Protein AF-A0A8S1ZMR2-F1 (afdb_monomer_lite)

Secondary structure (DSSP, 8-state):
--HHHHHHHTTSTT-BSEEEEES-GGGS-HHHHHHHHHHHB-TTT-EEEEEEEEEEE--HHHHHHHHHHHHHTGGG--HHHHHHHTTTTT----SEE-SS-BTTBPEEEEEEEEEEHHHHHHHHHH-HHHHHHHHTT--SS-HHHHHHHHHHH-STT-EEEEEEEEEEEEEE--HHHHHHHHHHHHHH------------EEEEE-S-S-THHHHHHHHHHHHH--

pLDDT: mean 81.88, std 21.61, range [23.62, 97.81]

InterPro domains:
  IPR029063 S-adenosyl-L-methionine-dependent methyltransferase superfamily [G3DSA:3.40.50.150] (5-173)
  IPR029063 S-adenosyl-L-methionine-dependent methyltransferase superfamily [SSF53335] (12-75)

Organism: Arabidopsis arenosa (NCBI:txid38785)

Structure (mmCIF, N/CA/C/O backbone):
data_AF-A0A8S1ZMR2-F1
#
_entry.id   AF-A0A8S1ZMR2-F1
#
loop_
_atom_site.group_PDB
_atom_site.id
_atom_site.type_symbol
_atom_site.label_atom_id
_atom_site.label_alt_id
_atom_site.label_comp_id
_atom_site.label_asym_id
_atom_site.label_entity_id
_atom_site.label_seq_id
_atom_site.pdbx_PDB_ins_code
_atom_site.Cartn_x
_atom_site.Cartn_y
_atom_site.Cartn_z
_atom_site.occupancy
_atom_site.B_iso_or_equiv
_atom_site.auth_seq_id
_atom_site.auth_comp_id
_atom_site.auth_asym_id
_atom_site.auth_atom_id
_atom_site.pdbx_PDB_model_num
ATOM 1 N N . MET A 1 1 ? 2.955 -19.741 -15.016 1.00 70.19 1 MET A N 1
ATOM 2 C CA . MET A 1 1 ? 2.971 -18.920 -16.244 1.00 70.19 1 MET A CA 1
ATOM 3 C C . MET A 1 1 ? 4.380 -18.371 -16.404 1.00 70.19 1 MET A C 1
ATOM 5 O O . MET A 1 1 ? 4.932 -17.928 -15.404 1.00 70.19 1 MET A O 1
ATOM 9 N N . SER A 1 2 ? 4.996 -18.483 -17.582 1.00 87.50 2 SER A N 1
ATOM 10 C CA . SER A 1 2 ? 6.355 -17.968 -17.821 1.00 87.50 2 SER A CA 1
ATOM 11 C C . SER A 1 2 ? 6.368 -16.444 -17.988 1.00 87.50 2 SER A C 1
ATOM 13 O O . SER A 1 2 ? 5.325 -15.835 -18.233 1.00 87.50 2 SER A O 1
ATOM 15 N N . GLU A 1 3 ? 7.546 -15.817 -17.896 1.00 84.25 3 GLU A N 1
ATOM 16 C CA . GLU A 1 3 ? 7.695 -14.381 -18.177 1.00 84.25 3 GLU A CA 1
ATOM 17 C C . GLU A 1 3 ? 7.252 -14.019 -19.601 1.00 84.25 3 GLU A C 1
ATOM 19 O O . GLU A 1 3 ? 6.575 -13.016 -19.786 1.00 84.25 3 GLU A O 1
ATOM 24 N N . ASP A 1 4 ? 7.558 -14.848 -20.604 1.00 87.88 4 ASP A N 1
ATOM 25 C CA . ASP A 1 4 ? 7.130 -14.604 -21.990 1.00 87.88 4 ASP A CA 1
ATOM 26 C C . ASP A 1 4 ? 5.606 -14.635 -22.149 1.00 87.88 4 ASP A C 1
ATOM 28 O O . ASP A 1 4 ? 5.041 -13.796 -22.848 1.00 87.88 4 ASP A O 1
ATOM 32 N N . GLN A 1 5 ? 4.929 -15.556 -21.458 1.00 82.81 5 GLN A N 1
ATOM 33 C CA . GLN A 1 5 ? 3.466 -15.604 -21.438 1.00 82.81 5 GLN A CA 1
ATOM 34 C C . GLN A 1 5 ? 2.874 -14.360 -20.764 1.00 82.81 5 GLN A C 1
ATOM 36 O O . GLN A 1 5 ? 1.897 -13.808 -21.264 1.00 82.81 5 GLN A O 1
ATOM 41 N N . MET A 1 6 ? 3.479 -13.891 -19.665 1.00 82.75 6 MET A N 1
ATOM 42 C CA . MET A 1 6 ? 3.066 -12.655 -18.991 1.00 82.75 6 MET A CA 1
ATOM 43 C C . MET A 1 6 ? 3.229 -11.433 -19.891 1.00 82.75 6 MET A C 1
ATOM 45 O O . MET A 1 6 ? 2.309 -10.630 -19.995 1.00 82.75 6 MET A O 1
ATOM 49 N N . VAL A 1 7 ? 4.371 -11.314 -20.568 1.00 86.38 7 VAL A N 1
ATOM 50 C CA . VAL A 1 7 ? 4.656 -10.209 -21.490 1.00 86.38 7 VAL A CA 1
ATOM 51 C C . VAL A 1 7 ? 3.668 -10.203 -22.653 1.00 86.38 7 VAL A C 1
ATOM 53 O O . VAL A 1 7 ? 3.104 -9.157 -22.956 1.00 86.38 7 VAL A O 1
ATOM 56 N N . ALA A 1 8 ? 3.397 -11.360 -23.262 1.00 83.00 8 ALA A N 1
ATOM 57 C CA . ALA A 1 8 ? 2.412 -11.470 -24.336 1.00 83.00 8 ALA A CA 1
ATOM 58 C C . ALA A 1 8 ? 0.997 -11.074 -23.876 1.00 83.00 8 ALA A C 1
ATOM 60 O O . ALA A 1 8 ? 0.291 -10.379 -24.602 1.00 83.00 8 ALA A O 1
ATOM 61 N N . LEU A 1 9 ? 0.603 -11.467 -22.659 1.00 84.88 9 LEU A N 1
ATOM 62 C CA . LEU A 1 9 ? -0.721 -11.173 -22.105 1.00 84.88 9 LEU A CA 1
ATOM 63 C C . LEU A 1 9 ? -0.967 -9.670 -21.904 1.00 84.88 9 LEU A C 1
ATOM 65 O O . LEU A 1 9 ? -2.094 -9.214 -22.073 1.00 84.88 9 LEU A O 1
ATOM 69 N N . VAL A 1 10 ? 0.065 -8.904 -21.542 1.00 80.69 10 VAL A N 1
ATOM 70 C CA . VAL A 1 10 ? -0.070 -7.471 -21.219 1.00 80.69 10 VAL A CA 1
ATOM 71 C C . VAL A 1 10 ? 0.199 -6.531 -22.399 1.00 80.69 10 VAL A C 1
ATOM 73 O O . VAL A 1 10 ? 0.157 -5.319 -22.213 1.00 80.69 10 VAL A O 1
ATOM 76 N N . GLY A 1 11 ? 0.443 -7.065 -23.602 1.00 81.25 11 GLY A N 1
ATOM 77 C CA . GLY A 1 11 ? 0.606 -6.269 -24.829 1.00 81.25 11 GLY A CA 1
ATOM 78 C C . GLY A 1 11 ? 1.958 -6.409 -25.532 1.00 81.25 11 GLY A C 1
ATOM 79 O O . GLY A 1 11 ? 2.190 -5.747 -26.541 1.00 81.25 11 GLY A O 1
ATOM 80 N N . GLY A 1 12 ? 2.844 -7.278 -25.043 1.00 87.25 12 GLY A N 1
ATOM 81 C CA . GLY A 1 12 ? 4.175 -7.499 -25.604 1.00 87.25 12 GLY A CA 1
ATOM 82 C C . GLY A 1 12 ? 5.236 -6.568 -25.022 1.00 87.25 12 GLY A C 1
ATOM 83 O O . GLY A 1 12 ? 4.980 -5.742 -24.146 1.00 87.25 12 GLY A O 1
ATOM 84 N N . ASP A 1 13 ? 6.472 -6.719 -25.480 1.00 89.75 13 ASP A N 1
ATOM 85 C CA . ASP A 1 13 ? 7.557 -5.839 -25.065 1.00 89.75 13 ASP A CA 1
ATOM 86 C C . ASP A 1 13 ? 7.330 -4.387 -25.543 1.00 89.75 13 ASP A C 1
ATOM 88 O O . ASP A 1 13 ? 6.811 -4.156 -26.633 1.00 89.75 13 ASP A O 1
ATOM 92 N N . ASN A 1 14 ? 7.782 -3.404 -24.754 1.00 91.69 14 ASN A N 1
ATOM 93 C CA . ASN A 1 14 ? 7.740 -1.973 -25.096 1.00 91.69 14 ASN A CA 1
ATOM 94 C C . ASN A 1 14 ? 6.328 -1.435 -25.440 1.00 91.69 14 ASN A C 1
ATOM 96 O O . ASN A 1 14 ? 6.179 -0.597 -26.329 1.00 91.69 14 ASN A O 1
ATOM 100 N N . SER A 1 15 ? 5.297 -1.918 -24.748 1.00 89.94 15 SER A N 1
ATOM 101 C CA . SER A 1 15 ? 3.881 -1.664 -25.052 1.00 89.94 15 SER A CA 1
ATOM 102 C C . SER A 1 15 ? 3.127 -0.873 -23.973 1.00 89.94 15 SER A C 1
ATOM 104 O O . SER A 1 15 ? 2.066 -0.316 -24.260 1.00 89.94 15 SER A O 1
ATOM 106 N N . VAL A 1 16 ? 3.671 -0.792 -22.754 1.00 89.62 16 VAL A N 1
ATOM 107 C CA . VAL A 1 16 ? 3.008 -0.232 -21.566 1.00 89.62 16 VAL A CA 1
ATOM 108 C C . VAL A 1 16 ? 3.637 1.098 -21.165 1.00 89.62 16 VAL A C 1
ATOM 110 O O . VAL A 1 16 ? 4.846 1.186 -20.952 1.00 89.62 16 VAL A O 1
ATOM 113 N N . ASP A 1 17 ? 2.814 2.130 -21.009 1.00 88.62 17 ASP A N 1
ATOM 114 C CA . ASP A 1 17 ? 3.264 3.467 -20.602 1.00 88.62 17 ASP A CA 1
ATOM 115 C C . ASP A 1 17 ? 3.385 3.593 -19.082 1.00 88.62 17 ASP A C 1
ATOM 117 O O . ASP A 1 17 ? 4.261 4.289 -18.572 1.00 88.62 17 ASP A O 1
ATOM 121 N N . LEU A 1 18 ? 2.499 2.917 -18.348 1.00 92.88 18 LEU A N 1
ATOM 122 C CA . LEU A 1 18 ? 2.422 3.018 -16.897 1.00 92.88 18 LEU A CA 1
ATOM 123 C C . LEU A 1 18 ? 2.071 1.674 -16.259 1.00 92.88 18 LEU A C 1
ATOM 125 O O . LEU A 1 18 ? 1.049 1.066 -16.581 1.00 92.88 18 LEU A O 1
ATOM 129 N N . ILE A 1 19 ? 2.886 1.261 -15.291 1.00 91.50 19 ILE A N 1
ATOM 130 C CA . ILE A 1 19 ? 2.589 0.166 -14.367 1.00 91.50 19 ILE A CA 1
ATOM 131 C C . ILE A 1 19 ? 2.294 0.759 -12.994 1.00 91.50 19 ILE A C 1
ATOM 133 O O . ILE A 1 19 ? 3.102 1.516 -12.458 1.00 91.50 19 ILE A O 1
ATOM 137 N N . VAL A 1 20 ? 1.167 0.379 -12.394 1.00 93.25 20 VAL A N 1
ATOM 138 C CA . VAL A 1 20 ? 0.833 0.763 -11.016 1.00 93.25 20 VAL A CA 1
ATOM 139 C C . VAL A 1 20 ? 0.599 -0.479 -10.166 1.00 93.25 20 VAL A C 1
ATOM 141 O O . VAL A 1 20 ? -0.290 -1.276 -10.469 1.00 93.25 20 VAL A O 1
ATOM 144 N N . ALA A 1 21 ? 1.355 -0.616 -9.074 1.00 89.75 21 ALA A N 1
ATOM 145 C CA . ALA A 1 21 ? 1.070 -1.578 -8.010 1.00 89.75 21 ALA A CA 1
ATOM 146 C C . ALA A 1 21 ? 0.562 -0.836 -6.764 1.00 89.75 21 ALA A C 1
ATOM 148 O O . ALA A 1 21 ? 1.340 -0.306 -5.964 1.00 89.75 21 ALA A O 1
ATOM 149 N N . ALA A 1 22 ? -0.760 -0.802 -6.612 1.00 87.38 22 ALA A N 1
ATOM 150 C CA . ALA A 1 22 ? -1.451 -0.098 -5.537 1.00 87.38 22 ALA A CA 1
ATOM 151 C C . ALA A 1 22 ? -1.738 -1.060 -4.377 1.00 87.38 22 ALA A C 1
ATOM 153 O O . ALA A 1 22 ? -2.612 -1.921 -4.490 1.00 87.38 22 ALA A O 1
ATOM 154 N N . GLN A 1 23 ? -0.987 -0.922 -3.279 1.00 85.56 23 GLN A N 1
ATOM 155 C CA . GLN A 1 23 ? -1.118 -1.728 -2.058 1.00 85.56 23 GLN A CA 1
ATOM 156 C C . GLN A 1 23 ? -0.909 -3.244 -2.263 1.00 85.56 23 GLN A C 1
ATOM 158 O O . GLN A 1 23 ? -1.433 -4.058 -1.512 1.00 85.56 23 GLN A O 1
ATOM 163 N N . ALA A 1 24 ? -0.131 -3.640 -3.275 1.00 87.50 24 ALA A N 1
ATOM 164 C CA . ALA A 1 24 ? -0.009 -5.050 -3.663 1.00 87.50 24 ALA A CA 1
ATOM 165 C C . ALA A 1 24 ? 1.429 -5.568 -3.791 1.00 87.50 24 ALA A C 1
ATOM 167 O O . ALA A 1 24 ? 1.654 -6.763 -3.622 1.00 87.50 24 ALA A O 1
ATOM 168 N N . VAL A 1 25 ? 2.408 -4.697 -4.077 1.00 91.31 25 VAL A N 1
ATOM 169 C CA . VAL A 1 25 ? 3.748 -5.142 -4.516 1.00 91.31 25 VAL A CA 1
ATOM 170 C C . VAL A 1 25 ? 4.475 -6.010 -3.481 1.00 91.31 25 VAL A C 1
ATOM 172 O O . VAL A 1 25 ? 5.261 -6.871 -3.854 1.00 91.31 25 VAL A O 1
ATOM 175 N N . HIS A 1 26 ? 4.169 -5.853 -2.190 1.00 88.94 26 HIS A N 1
ATOM 176 C CA . HIS A 1 26 ? 4.736 -6.672 -1.116 1.00 88.94 26 HIS A CA 1
ATOM 177 C C . HIS A 1 26 ? 4.296 -8.148 -1.153 1.00 88.94 26 HIS A C 1
ATOM 179 O O . HIS A 1 26 ? 4.947 -8.979 -0.527 1.00 88.94 26 HIS A O 1
ATOM 185 N N . TYR A 1 27 ? 3.238 -8.495 -1.895 1.00 88.19 27 TYR A N 1
ATOM 186 C CA . TYR A 1 27 ? 2.822 -9.883 -2.138 1.00 88.19 27 TYR A CA 1
ATOM 187 C C . TYR A 1 27 ? 3.453 -10.507 -3.385 1.00 88.19 27 TYR A C 1
ATOM 189 O O . TYR A 1 27 ? 3.246 -11.694 -3.635 1.00 88.19 27 TYR A O 1
ATOM 197 N N . PHE A 1 28 ? 4.155 -9.726 -4.207 1.00 89.75 28 PHE A N 1
ATOM 198 C CA . PHE A 1 28 ? 4.671 -10.211 -5.483 1.00 89.75 28 PHE A CA 1
ATOM 199 C C . PHE A 1 28 ? 6.020 -10.902 -5.309 1.00 89.75 28 PHE A C 1
ATOM 201 O O . PHE A 1 28 ? 6.825 -10.537 -4.453 1.00 89.75 28 PHE A O 1
ATOM 208 N N . ASP A 1 29 ? 6.301 -11.851 -6.202 1.00 87.12 29 ASP A N 1
ATOM 209 C CA . ASP A 1 29 ? 7.677 -12.253 -6.466 1.00 87.12 29 ASP A CA 1
ATOM 210 C C . ASP A 1 29 ? 8.357 -11.139 -7.277 1.00 87.12 29 ASP A C 1
ATOM 212 O O . ASP A 1 29 ? 8.082 -10.946 -8.467 1.00 87.12 29 ASP A O 1
ATOM 216 N N . LEU A 1 30 ? 9.182 -10.340 -6.594 1.00 90.81 30 LEU A N 1
ATOM 217 C CA . LEU A 1 30 ? 9.705 -9.083 -7.127 1.00 90.81 30 LEU A CA 1
ATOM 218 C C . LEU A 1 30 ? 10.614 -9.285 -8.340 1.00 90.81 30 LEU A C 1
ATOM 220 O O . LEU A 1 30 ? 10.570 -8.476 -9.263 1.00 90.81 30 LEU A O 1
ATOM 224 N N . ALA A 1 31 ? 11.424 -10.347 -8.374 1.00 92.19 31 ALA A N 1
ATOM 225 C CA . ALA A 1 31 ? 12.379 -10.543 -9.464 1.00 92.19 31 ALA A CA 1
ATOM 226 C C . ALA A 1 31 ? 11.676 -10.834 -10.810 1.00 92.19 31 ALA A C 1
ATOM 228 O O . ALA A 1 31 ? 11.895 -10.069 -11.755 1.00 92.19 31 ALA A O 1
ATOM 229 N N . PRO A 1 32 ? 10.774 -11.832 -10.917 1.00 88.81 32 PRO A N 1
ATOM 230 C CA . PRO A 1 32 ? 9.970 -12.039 -12.121 1.00 88.81 32 PRO A CA 1
ATOM 231 C C . PRO A 1 32 ? 9.079 -10.840 -12.456 1.00 88.81 32 PRO A C 1
ATOM 233 O O . PRO A 1 32 ? 8.956 -10.472 -13.626 1.00 88.81 32 PRO A O 1
ATOM 236 N N . PHE A 1 33 ? 8.485 -10.190 -11.447 1.00 92.81 33 PHE A N 1
ATOM 237 C CA . PHE A 1 33 ? 7.671 -8.992 -11.661 1.00 92.81 33 PHE A CA 1
ATOM 238 C C . PHE A 1 33 ? 8.478 -7.873 -12.327 1.00 92.81 33 PHE A C 1
ATOM 240 O O . PHE A 1 33 ? 8.053 -7.327 -13.346 1.00 92.81 33 PHE A O 1
ATOM 247 N N . TYR A 1 34 ? 9.664 -7.557 -11.803 1.00 94.75 34 TYR A N 1
ATOM 248 C CA . TYR A 1 34 ? 10.520 -6.518 -12.364 1.00 94.75 34 TYR A CA 1
ATOM 249 C C . TYR A 1 34 ? 11.083 -6.898 -13.732 1.00 94.75 34 TYR A C 1
ATOM 251 O O . TYR A 1 34 ? 11.176 -6.025 -14.592 1.00 94.75 34 TYR A O 1
ATOM 259 N N . ASN A 1 35 ? 11.382 -8.173 -13.990 1.00 93.31 35 ASN A N 1
ATOM 260 C CA . ASN A 1 35 ? 11.782 -8.626 -15.325 1.00 93.31 35 ASN A CA 1
ATOM 261 C C . ASN A 1 35 ? 10.682 -8.372 -16.364 1.00 93.31 35 ASN A C 1
ATOM 263 O O . ASN A 1 35 ? 10.954 -7.797 -17.422 1.00 93.31 35 ASN A O 1
ATOM 267 N N . VAL A 1 36 ? 9.435 -8.740 -16.055 1.00 93.25 36 VAL A N 1
ATOM 268 C CA . VAL A 1 36 ? 8.284 -8.471 -16.929 1.00 93.25 36 VAL A CA 1
ATOM 269 C C . VAL A 1 36 ? 8.063 -6.968 -17.077 1.00 93.25 36 VAL A C 1
ATOM 271 O O . VAL A 1 36 ? 7.957 -6.488 -18.203 1.00 93.25 36 VAL A O 1
ATOM 274 N N . ALA A 1 37 ? 8.071 -6.209 -15.977 1.00 94.44 37 ALA A N 1
ATOM 275 C CA . ALA A 1 37 ? 7.898 -4.758 -15.997 1.00 94.44 37 ALA A CA 1
ATOM 276 C C . ALA A 1 37 ? 8.932 -4.074 -16.905 1.00 94.44 37 ALA A C 1
ATOM 278 O O . ALA A 1 37 ? 8.569 -3.281 -17.770 1.00 94.44 37 ALA A O 1
ATOM 279 N N . LYS A 1 38 ? 10.216 -4.437 -16.786 1.00 95.06 38 LYS A N 1
ATOM 280 C CA . LYS A 1 38 ? 11.293 -3.889 -17.625 1.00 95.06 38 LYS A CA 1
ATOM 281 C C . LYS A 1 38 ? 11.111 -4.186 -19.108 1.00 95.06 38 LYS A C 1
ATOM 283 O O . LYS A 1 38 ? 11.488 -3.371 -19.953 1.00 95.06 38 LYS A O 1
ATOM 288 N N . ARG A 1 39 ? 10.521 -5.334 -19.435 1.00 93.50 39 ARG A N 1
ATOM 289 C CA . ARG A 1 39 ? 10.210 -5.725 -20.811 1.00 93.50 39 ARG A CA 1
ATOM 290 C C . ARG A 1 39 ? 9.062 -4.918 -21.389 1.00 93.50 39 ARG A C 1
ATOM 292 O O . ARG A 1 39 ? 9.238 -4.311 -22.447 1.00 93.50 39 ARG A O 1
ATOM 299 N N . VAL A 1 40 ? 7.935 -4.870 -20.685 1.00 93.00 40 VAL A N 1
ATOM 300 C CA . VAL A 1 40 ? 6.681 -4.308 -21.208 1.00 93.00 40 VAL A CA 1
ATOM 301 C C . VAL A 1 40 ? 6.670 -2.789 -21.167 1.00 93.00 40 VAL A C 1
ATOM 303 O O . VAL A 1 40 ? 6.054 -2.183 -22.034 1.00 93.00 40 VAL A O 1
ATOM 306 N N . LEU A 1 41 ? 7.393 -2.162 -20.231 1.00 93.06 41 LEU A N 1
ATOM 307 C CA . LEU A 1 41 ? 7.487 -0.707 -20.172 1.00 93.06 41 LEU A CA 1
ATOM 308 C C . LEU A 1 41 ? 8.096 -0.134 -21.449 1.00 93.06 41 LEU A C 1
ATOM 310 O O . LEU A 1 41 ? 9.126 -0.628 -21.944 1.00 93.06 41 LEU A O 1
ATOM 314 N N . ARG A 1 42 ? 7.478 0.950 -21.930 1.00 91.81 42 ARG A N 1
ATOM 315 C CA . ARG A 1 42 ? 8.043 1.782 -22.984 1.00 91.81 42 ARG A CA 1
ATOM 316 C C . ARG A 1 42 ? 9.432 2.260 -22.572 1.00 91.81 42 ARG A C 1
ATOM 318 O O . ARG A 1 42 ? 9.629 2.746 -21.459 1.00 91.81 42 ARG A O 1
ATOM 325 N N . LYS A 1 43 ? 10.408 2.108 -23.469 1.00 91.06 43 LYS A N 1
ATOM 326 C CA . LYS A 1 43 ? 11.799 2.520 -23.215 1.00 91.06 43 LYS A CA 1
ATOM 327 C C . LYS A 1 43 ? 11.905 4.028 -23.048 1.00 91.06 43 LYS A C 1
ATOM 329 O O . LYS A 1 43 ? 12.667 4.497 -22.212 1.00 91.06 43 LYS A O 1
ATOM 334 N N . GLU A 1 44 ? 11.088 4.759 -23.792 1.00 88.50 44 GLU A N 1
ATOM 335 C CA . GLU A 1 44 ? 10.930 6.199 -23.655 1.00 88.50 44 GLU A CA 1
ATOM 336 C C . GLU A 1 44 ? 9.619 6.497 -22.927 1.00 88.50 44 GLU A C 1
ATOM 338 O O . GLU A 1 44 ? 8.554 6.045 -23.341 1.00 88.50 44 GLU A O 1
ATOM 343 N N . GLY A 1 45 ? 9.701 7.236 -21.820 1.00 85.00 45 GLY A N 1
ATOM 344 C CA . GLY A 1 45 ? 8.530 7.719 -21.081 1.00 85.00 45 GLY A CA 1
ATOM 345 C C . GLY A 1 45 ? 7.775 6.684 -20.237 1.00 85.00 45 GLY A C 1
ATOM 346 O O . GLY A 1 45 ? 6.871 7.079 -19.509 1.00 85.00 45 GLY A O 1
ATOM 347 N N . GLY A 1 46 ? 8.140 5.397 -20.283 1.00 92.00 46 GLY A N 1
ATOM 348 C CA . GLY A 1 46 ? 7.498 4.358 -19.475 1.00 92.00 46 GLY A CA 1
ATOM 349 C C . GLY A 1 46 ? 7.806 4.493 -17.981 1.00 92.00 46 GLY A C 1
ATOM 350 O O . GLY A 1 46 ? 8.973 4.603 -17.590 1.00 92.00 46 GLY A O 1
ATOM 351 N N . LEU A 1 47 ? 6.767 4.440 -17.145 1.00 94.94 47 LEU A N 1
ATOM 352 C CA . LEU A 1 47 ? 6.862 4.601 -15.693 1.00 94.94 47 LEU A CA 1
ATOM 353 C C . LEU A 1 47 ? 6.307 3.400 -14.928 1.00 94.94 47 LEU A C 1
ATOM 355 O O . LEU A 1 47 ? 5.316 2.782 -15.312 1.00 94.94 47 LEU A O 1
ATOM 359 N N . ILE A 1 48 ? 6.900 3.124 -13.774 1.00 95.88 48 ILE A N 1
ATOM 360 C CA . ILE A 1 48 ? 6.350 2.225 -12.764 1.00 95.88 48 ILE A CA 1
ATOM 361 C C . ILE A 1 48 ? 6.194 2.975 -11.445 1.00 95.88 48 ILE A C 1
ATOM 363 O O . ILE A 1 48 ? 7.138 3.588 -10.952 1.00 95.88 48 ILE A O 1
ATOM 367 N N . ALA A 1 49 ? 4.995 2.905 -10.875 1.00 95.56 49 ALA A N 1
ATOM 368 C CA . ALA A 1 49 ? 4.652 3.468 -9.582 1.00 95.56 49 ALA A CA 1
ATOM 369 C C . ALA A 1 49 ? 4.198 2.354 -8.636 1.00 95.56 49 ALA A C 1
ATOM 371 O O . ALA A 1 49 ? 3.307 1.562 -8.954 1.00 95.56 49 ALA A O 1
ATOM 372 N N . VAL A 1 50 ? 4.786 2.308 -7.447 1.00 95.25 50 VAL A N 1
ATOM 373 C CA . VAL A 1 50 ? 4.347 1.423 -6.368 1.00 95.25 50 VAL A CA 1
ATOM 374 C C . VAL A 1 50 ? 4.009 2.271 -5.156 1.00 95.25 50 VAL A C 1
ATOM 376 O O . VAL A 1 50 ? 4.746 3.199 -4.819 1.00 95.25 50 VAL A O 1
ATOM 379 N N . PHE A 1 51 ? 2.888 1.979 -4.506 1.00 93.31 51 PHE A N 1
ATOM 380 C CA . PHE A 1 51 ? 2.531 2.670 -3.275 1.00 93.31 51 PHE A CA 1
ATOM 381 C C . PHE A 1 51 ? 1.786 1.776 -2.294 1.00 93.31 51 PHE A C 1
ATOM 383 O O . PHE A 1 51 ? 1.216 0.741 -2.649 1.00 93.31 51 PHE A O 1
ATOM 390 N N . VAL A 1 52 ? 1.819 2.185 -1.035 1.00 92.38 52 VAL A N 1
ATOM 391 C CA . VAL A 1 52 ? 1.077 1.596 0.077 1.00 92.38 52 VAL A CA 1
ATOM 392 C C . VAL A 1 52 ? 0.573 2.719 0.955 1.00 92.38 52 VAL A C 1
ATOM 394 O O . VAL A 1 52 ? 1.239 3.739 1.071 1.00 92.38 52 VAL A O 1
ATOM 397 N N . TYR A 1 53 ? -0.587 2.547 1.567 1.00 89.88 53 TYR A N 1
ATOM 398 C CA . TYR A 1 53 ? -1.066 3.433 2.616 1.00 89.88 53 TYR A CA 1
ATOM 399 C C . TYR A 1 53 ? -1.221 2.630 3.903 1.00 89.88 53 TYR A C 1
ATOM 401 O O . TYR A 1 53 ? -1.724 1.505 3.873 1.00 89.88 53 TYR A O 1
ATOM 409 N N . ASN A 1 54 ? -0.743 3.202 5.006 1.00 83.50 54 ASN A N 1
ATOM 410 C CA . ASN A 1 54 ? -0.640 2.504 6.290 1.00 83.50 54 ASN A CA 1
ATOM 411 C C . ASN A 1 54 ? -1.402 3.216 7.395 1.00 83.50 54 ASN A C 1
ATOM 413 O O . ASN A 1 54 ? -2.076 2.556 8.184 1.00 83.50 54 ASN A O 1
ATOM 417 N N . ASP A 1 55 ? -1.318 4.545 7.420 1.00 87.56 55 ASP A N 1
ATOM 418 C CA . ASP A 1 55 ? -1.938 5.344 8.465 1.00 87.56 55 ASP A CA 1
ATOM 419 C C . ASP A 1 55 ? -3.179 6.045 7.933 1.00 87.56 55 ASP A C 1
ATOM 421 O O . ASP A 1 55 ? -3.231 6.499 6.786 1.00 87.56 55 ASP A O 1
ATOM 425 N N . ILE A 1 56 ? -4.171 6.139 8.807 1.00 92.12 56 ILE A N 1
ATOM 426 C CA . ILE A 1 56 ? -5.377 6.928 8.629 1.00 92.12 56 ILE A CA 1
ATOM 427 C C . ILE A 1 56 ? -5.363 8.016 9.699 1.00 92.12 56 ILE A C 1
ATOM 429 O O . ILE A 1 56 ? -5.226 7.710 10.880 1.00 92.12 56 ILE A O 1
ATOM 433 N N . ILE A 1 57 ? -5.443 9.273 9.271 1.00 95.12 57 ILE A N 1
ATOM 434 C CA . ILE A 1 57 ? -5.433 10.451 10.141 1.00 95.12 57 ILE A CA 1
ATOM 435 C C . ILE A 1 57 ? -6.836 11.044 10.128 1.00 95.12 57 ILE A C 1
ATOM 437 O O . ILE A 1 57 ? -7.327 11.420 9.058 1.00 95.12 57 ILE A O 1
ATOM 441 N N . ILE A 1 58 ? -7.475 11.089 11.296 1.00 95.00 58 ILE A N 1
ATOM 442 C CA . ILE A 1 58 ? -8.886 11.459 11.464 1.00 95.00 58 ILE A CA 1
ATOM 443 C C . ILE A 1 58 ? -9.015 12.606 12.465 1.00 95.00 58 ILE A C 1
ATOM 445 O O . ILE A 1 58 ? -9.458 13.696 12.113 1.00 95.00 58 ILE A O 1
ATOM 449 N N . SER A 1 59 ? -8.630 12.360 13.715 1.00 95.12 59 SER A N 1
ATOM 450 C CA . SER A 1 59 ? -8.602 13.348 14.794 1.00 95.12 59 SER A CA 1
ATOM 451 C C . SER A 1 59 ? -7.657 12.868 15.897 1.00 95.12 59 SER A C 1
ATOM 453 O O . SER A 1 59 ? -7.461 11.659 16.029 1.00 95.12 59 SER A O 1
ATOM 455 N N . PRO A 1 60 ? -7.096 13.761 16.732 1.00 96.12 60 PRO A N 1
ATOM 456 C CA . PRO A 1 60 ? -6.176 13.361 17.800 1.00 96.12 60 PRO A CA 1
ATOM 457 C C . PRO A 1 60 ? -6.713 12.246 18.716 1.00 96.12 60 PRO A C 1
ATOM 459 O O . PRO A 1 60 ? -5.957 11.377 19.159 1.00 96.12 60 PRO A O 1
ATOM 462 N N . GLU A 1 61 ? -8.017 12.248 18.985 1.00 95.75 61 GLU A N 1
ATOM 463 C CA . GLU A 1 61 ? -8.709 11.280 19.835 1.00 95.75 61 GLU A CA 1
ATOM 464 C C . GLU A 1 61 ? -8.766 9.899 19.168 1.00 95.75 61 GLU A C 1
ATOM 466 O O . GLU A 1 61 ? -8.341 8.902 19.760 1.00 95.75 61 GLU A O 1
ATOM 471 N N . VAL A 1 62 ? -9.222 9.847 17.912 1.00 96.12 62 VAL A N 1
ATOM 472 C CA . VAL A 1 62 ? -9.325 8.609 17.128 1.00 96.12 62 VAL A CA 1
ATOM 473 C C . VAL A 1 62 ? -7.938 8.052 16.800 1.00 96.12 62 VAL A C 1
ATOM 475 O O . VAL A 1 62 ? -7.692 6.854 16.966 1.00 96.12 62 VAL A O 1
ATOM 478 N N . ASP A 1 63 ? -6.998 8.915 16.419 1.00 96.31 63 ASP A N 1
ATOM 479 C CA . ASP A 1 63 ? -5.633 8.550 16.032 1.00 96.31 63 ASP A CA 1
ATOM 480 C C . ASP A 1 63 ? -4.874 7.903 17.204 1.00 96.31 63 ASP A C 1
ATOM 482 O O . ASP A 1 63 ? -4.128 6.937 17.025 1.00 96.31 63 ASP A O 1
ATOM 486 N N . SER A 1 64 ? -5.109 8.372 18.435 1.00 97.25 64 SER A N 1
ATOM 487 C CA . SER A 1 64 ? -4.542 7.789 19.659 1.00 97.25 64 SER A CA 1
ATOM 488 C C . SER A 1 64 ? -5.013 6.349 19.893 1.00 97.25 64 SER A C 1
ATOM 490 O O . SER A 1 64 ? -4.223 5.483 20.289 1.00 97.25 64 SER A O 1
ATOM 492 N N . ILE A 1 65 ? -6.294 6.066 19.635 1.00 97.81 65 ILE A N 1
ATOM 493 C CA . ILE A 1 65 ? -6.864 4.716 19.746 1.00 97.81 65 ILE A CA 1
ATOM 494 C C . ILE A 1 65 ? -6.334 3.833 18.614 1.00 97.81 65 ILE A C 1
ATOM 496 O O . ILE A 1 65 ? -5.857 2.725 18.877 1.00 97.81 65 ILE A O 1
ATOM 500 N N . MET A 1 66 ? -6.338 4.345 17.379 1.00 96.12 66 MET A N 1
ATOM 501 C CA . MET A 1 66 ? -5.819 3.637 16.209 1.00 96.12 66 MET A CA 1
ATOM 502 C C . MET A 1 66 ? -4.356 3.250 16.405 1.00 96.12 66 MET A C 1
ATOM 504 O O . MET A 1 66 ? -3.990 2.107 16.149 1.00 96.12 66 MET A O 1
ATOM 508 N N . LYS A 1 67 ? -3.524 4.144 16.948 1.00 95.56 67 LYS A N 1
ATOM 509 C CA . LYS A 1 67 ? -2.124 3.838 17.250 1.00 95.56 67 LYS A CA 1
ATOM 510 C C . LYS A 1 67 ? -1.979 2.632 18.183 1.00 95.56 67 LYS A C 1
ATOM 512 O O . LYS A 1 67 ? -1.172 1.747 17.904 1.00 95.56 67 LYS A O 1
ATOM 517 N N . ARG A 1 68 ? -2.765 2.562 19.264 1.00 96.88 68 ARG A N 1
ATOM 518 C CA . ARG A 1 68 ? -2.739 1.413 20.190 1.00 96.88 68 ARG A CA 1
ATOM 519 C C . ARG A 1 68 ? -3.175 0.121 19.503 1.00 96.88 68 ARG A C 1
ATOM 521 O O . ARG A 1 68 ? -2.535 -0.913 19.694 1.00 96.88 68 ARG A O 1
ATOM 528 N N . LEU A 1 69 ? -4.224 0.185 18.681 1.00 96.25 69 LEU A N 1
ATOM 529 C CA . LEU A 1 69 ? -4.666 -0.954 17.879 1.00 96.25 69 LEU A CA 1
ATOM 530 C C . LEU A 1 69 ? -3.555 -1.404 16.916 1.00 96.25 69 LEU A C 1
ATOM 532 O O . LEU A 1 69 ? -3.221 -2.585 16.886 1.00 96.25 69 LEU A O 1
ATOM 536 N N . VAL A 1 70 ? -2.920 -0.481 16.190 1.00 94.75 70 VAL A N 1
ATOM 537 C CA . VAL A 1 70 ? -1.793 -0.775 15.293 1.00 94.75 70 VAL A CA 1
ATOM 538 C C . VAL A 1 70 ? -0.654 -1.446 16.050 1.00 94.75 70 VAL A C 1
ATOM 540 O O . VAL A 1 70 ? -0.201 -2.507 15.616 1.00 94.75 70 VAL A O 1
ATOM 543 N N . ASP A 1 71 ? -0.224 -0.901 17.186 1.00 95.19 71 ASP A N 1
ATOM 544 C CA . ASP A 1 71 ? 0.863 -1.466 17.993 1.00 95.19 71 ASP A CA 1
ATOM 545 C C . ASP A 1 71 ? 0.530 -2.898 18.464 1.00 95.19 71 ASP A C 1
ATOM 547 O O . ASP A 1 71 ? 1.377 -3.792 18.389 1.00 95.19 71 ASP A O 1
ATOM 551 N N . SER A 1 72 ? -0.731 -3.166 18.831 1.00 95.88 72 SER A N 1
ATOM 552 C CA . SER A 1 72 ? -1.190 -4.497 19.264 1.00 95.88 72 SER A CA 1
ATOM 553 C C . SER A 1 72 ? -1.096 -5.583 18.183 1.00 95.88 72 SER A C 1
ATOM 555 O O . SER A 1 72 ? -1.049 -6.772 18.496 1.00 95.88 72 SER A O 1
ATOM 557 N N . THR A 1 73 ? -1.017 -5.200 16.904 1.00 95.19 73 THR A N 1
ATOM 558 C CA . THR A 1 73 ? -0.926 -6.170 15.802 1.00 95.19 73 THR A CA 1
ATOM 559 C C . THR A 1 73 ? 0.460 -6.796 15.659 1.00 95.19 73 THR A C 1
ATOM 561 O O . THR A 1 73 ? 0.578 -7.823 14.992 1.00 95.19 73 THR A O 1
ATOM 564 N N . PHE A 1 74 ? 1.507 -6.213 16.259 1.00 94.94 74 PHE A N 1
ATOM 565 C CA . PHE A 1 74 ? 2.908 -6.607 16.050 1.00 94.94 74 PHE A CA 1
ATOM 566 C C . PHE A 1 74 ? 3.174 -8.127 16.152 1.00 94.94 74 PHE A C 1
ATOM 568 O O . PHE A 1 74 ? 3.812 -8.659 15.241 1.00 94.94 74 PHE A O 1
ATOM 575 N N . PRO A 1 75 ? 2.635 -8.873 17.142 1.00 95.75 75 PRO A N 1
ATOM 576 C CA . PRO A 1 75 ? 2.846 -10.326 17.252 1.00 95.75 75 PRO A CA 1
ATOM 577 C C . PRO A 1 75 ? 2.245 -11.156 16.102 1.00 95.75 75 PRO A C 1
ATOM 579 O O . PRO A 1 75 ? 2.600 -12.322 15.904 1.00 95.75 75 PRO A O 1
ATOM 582 N N . PHE A 1 76 ? 1.304 -10.580 15.353 1.00 94.06 76 PHE A N 1
ATOM 583 C CA . PHE A 1 76 ? 0.535 -11.260 14.309 1.00 94.06 76 PHE A CA 1
ATOM 584 C C . PHE A 1 76 ? 0.997 -10.900 12.894 1.00 94.06 76 PHE A C 1
ATOM 586 O O . PHE A 1 76 ? 0.585 -11.552 11.932 1.00 94.06 76 PHE A O 1
ATOM 593 N N . ARG A 1 77 ? 1.864 -9.889 12.753 1.00 92.31 77 ARG A N 1
ATOM 594 C CA . ARG A 1 77 ? 2.357 -9.428 11.452 1.00 92.31 77 ARG A CA 1
ATOM 595 C C . ARG A 1 77 ? 3.282 -10.457 10.810 1.00 92.31 77 ARG A C 1
ATOM 597 O O . ARG A 1 77 ? 4.090 -11.111 11.466 1.00 92.31 77 ARG A O 1
ATOM 604 N N . THR A 1 78 ? 3.181 -10.567 9.491 1.00 90.38 78 THR A N 1
ATOM 605 C CA . THR A 1 78 ? 4.129 -11.324 8.662 1.00 90.38 78 THR A CA 1
ATOM 606 C C . THR A 1 78 ? 5.227 -10.394 8.129 1.00 90.38 78 THR A C 1
ATOM 608 O O . THR A 1 78 ? 5.025 -9.177 8.104 1.00 90.38 78 THR A O 1
ATOM 611 N N . PRO A 1 79 ? 6.366 -10.918 7.635 1.00 90.06 79 PRO A N 1
ATOM 612 C CA . PRO A 1 79 ? 7.377 -10.092 6.966 1.00 90.06 79 PRO A CA 1
ATOM 613 C C . PRO A 1 79 ? 6.806 -9.259 5.808 1.00 90.06 79 PRO A C 1
ATOM 615 O O . PRO A 1 79 ? 7.147 -8.090 5.656 1.00 90.06 79 PRO A O 1
ATOM 618 N N . VAL A 1 80 ? 5.868 -9.837 5.052 1.00 87.38 80 VAL A N 1
ATOM 619 C CA . VAL A 1 80 ? 5.163 -9.177 3.944 1.00 87.38 80 VAL A CA 1
ATOM 620 C C . VAL A 1 80 ? 4.322 -7.991 4.432 1.00 87.38 80 VAL A C 1
ATOM 622 O O . VAL A 1 80 ? 4.371 -6.914 3.842 1.00 87.38 80 VAL A O 1
ATOM 625 N N . MET A 1 81 ? 3.612 -8.140 5.553 1.00 90.06 81 MET A N 1
ATOM 626 C CA . MET A 1 81 ? 2.892 -7.022 6.178 1.00 90.06 81 MET A CA 1
ATOM 627 C C . MET A 1 81 ? 3.849 -5.962 6.711 1.00 90.06 81 MET A C 1
ATOM 629 O O . MET A 1 81 ? 3.577 -4.778 6.572 1.00 90.06 81 MET A O 1
ATOM 633 N N . ASN A 1 82 ? 4.968 -6.362 7.316 1.00 92.88 82 ASN A N 1
ATOM 634 C CA . ASN A 1 82 ? 5.947 -5.413 7.844 1.00 92.88 82 ASN A CA 1
ATOM 635 C C . ASN A 1 82 ? 6.556 -4.546 6.739 1.00 92.88 82 ASN A C 1
ATOM 637 O O . ASN A 1 82 ? 6.779 -3.361 6.963 1.00 92.88 82 ASN A O 1
ATOM 641 N N . LEU A 1 83 ? 6.749 -5.099 5.539 1.00 92.44 83 LEU A N 1
ATOM 642 C CA . LEU A 1 83 ? 7.182 -4.330 4.375 1.00 92.44 83 LEU A CA 1
ATOM 643 C C . LEU A 1 83 ? 6.166 -3.239 4.000 1.00 92.44 83 LEU A C 1
ATOM 645 O O . LEU A 1 83 ? 6.561 -2.106 3.719 1.00 92.44 83 LEU A O 1
ATOM 649 N N . ALA A 1 84 ? 4.869 -3.567 4.040 1.00 91.81 84 ALA A N 1
ATOM 650 C CA . ALA A 1 84 ? 3.791 -2.597 3.874 1.00 91.81 84 ALA A CA 1
ATOM 651 C C . ALA A 1 84 ? 3.811 -1.553 4.996 1.00 91.81 84 ALA A C 1
ATOM 653 O O . ALA A 1 84 ? 3.986 -0.381 4.688 1.00 91.81 84 ALA A O 1
ATOM 654 N N . PHE A 1 85 ? 3.746 -1.967 6.269 1.00 93.19 85 PHE A N 1
ATOM 655 C CA . PHE A 1 85 ? 3.737 -1.088 7.449 1.00 93.19 85 PHE A CA 1
ATOM 656 C C . PHE A 1 85 ? 4.927 -0.126 7.519 1.00 93.19 85 PHE A C 1
ATOM 658 O O . PHE A 1 85 ? 4.766 1.007 7.961 1.00 93.19 85 PHE A O 1
ATOM 665 N N . ASP A 1 86 ? 6.114 -0.542 7.075 1.00 93.75 86 ASP A N 1
ATOM 666 C CA . ASP A 1 86 ? 7.298 0.324 7.036 1.00 93.75 86 ASP A CA 1
ATOM 667 C C . ASP A 1 86 ? 7.305 1.280 5.826 1.00 93.75 86 ASP A C 1
ATOM 669 O O . ASP A 1 86 ? 8.270 2.003 5.582 1.00 93.75 86 ASP A O 1
ATOM 673 N N . GLY A 1 87 ? 6.228 1.296 5.040 1.00 95.06 87 GLY A N 1
ATOM 674 C CA . GLY A 1 87 ? 6.054 2.205 3.915 1.00 95.06 87 GLY A CA 1
ATOM 675 C C . GLY A 1 87 ? 6.981 1.893 2.747 1.00 95.06 87 GLY A C 1
ATOM 676 O O . GLY A 1 87 ? 7.348 2.804 2.019 1.00 95.06 87 GLY A O 1
ATOM 677 N N . TYR A 1 88 ? 7.396 0.633 2.574 1.00 95.50 88 TYR A N 1
ATOM 678 C CA . TYR A 1 88 ? 8.343 0.209 1.534 1.00 95.50 88 TYR A CA 1
ATOM 679 C C . TYR A 1 88 ? 9.759 0.797 1.640 1.00 95.50 88 TYR A C 1
ATOM 681 O O . TYR A 1 88 ? 10.500 0.774 0.659 1.00 95.50 88 TYR A O 1
ATOM 689 N N . LYS A 1 89 ? 10.204 1.256 2.817 1.00 95.81 89 LYS A N 1
ATOM 690 C CA . LYS A 1 89 ? 11.595 1.724 2.991 1.00 95.81 89 LYS A CA 1
ATOM 691 C C . LYS A 1 89 ? 12.639 0.659 2.659 1.00 95.81 89 LYS A C 1
ATOM 693 O O . LYS A 1 89 ? 13.726 1.002 2.223 1.00 95.81 89 LYS A O 1
ATOM 698 N N . THR A 1 90 ? 12.327 -0.618 2.848 1.00 95.25 90 THR A N 1
ATOM 699 C CA . THR A 1 90 ? 13.240 -1.736 2.556 1.00 95.25 90 THR A CA 1
ATOM 700 C C . THR A 1 90 ? 12.883 -2.492 1.273 1.00 95.25 90 THR A C 1
ATOM 702 O O . THR A 1 90 ? 13.476 -3.532 0.998 1.00 95.25 90 THR A O 1
ATOM 705 N N . LEU A 1 91 ? 11.926 -1.992 0.478 1.00 95.00 91 LEU A N 1
ATOM 706 C CA . LEU A 1 91 ? 11.514 -2.617 -0.780 1.00 95.00 91 LEU A CA 1
ATOM 707 C C . LEU A 1 91 ? 12.604 -2.410 -1.846 1.00 95.00 91 LEU A C 1
ATOM 709 O O . LEU A 1 91 ? 12.869 -1.256 -2.190 1.00 95.00 91 LEU A O 1
ATOM 713 N N . PRO A 1 92 ? 13.187 -3.482 -2.421 1.00 95.88 92 PRO A N 1
ATOM 714 C CA . PRO A 1 92 ? 14.060 -3.356 -3.583 1.00 95.88 92 PRO A CA 1
ATOM 715 C C . PRO A 1 92 ? 13.294 -2.718 -4.738 1.00 95.88 92 PRO A C 1
ATOM 717 O O . PRO A 1 92 ? 12.190 -3.154 -5.049 1.00 95.88 92 PRO A O 1
ATOM 720 N N . PHE A 1 93 ? 13.862 -1.716 -5.397 1.00 97.00 93 PHE A N 1
ATOM 721 C CA . PHE A 1 93 ? 13.200 -1.004 -6.483 1.00 97.00 93 PHE A CA 1
ATOM 722 C C . PHE A 1 93 ? 14.222 -0.657 -7.577 1.00 97.00 93 PHE A C 1
ATOM 724 O O . PHE A 1 93 ? 14.762 0.450 -7.607 1.00 97.00 93 PHE A O 1
ATOM 731 N N . PRO A 1 94 ? 14.493 -1.592 -8.511 1.00 96.69 94 PRO A N 1
ATOM 732 C CA . PRO A 1 94 ? 15.590 -1.499 -9.474 1.00 96.69 94 PRO A CA 1
ATOM 733 C C . PRO A 1 94 ? 15.223 -0.651 -10.705 1.00 96.69 94 PRO A C 1
ATOM 735 O O . PRO A 1 94 ? 15.424 -1.083 -11.847 1.00 96.69 94 PRO A O 1
ATOM 738 N N . PHE A 1 95 ? 14.664 0.536 -10.468 1.00 96.44 95 PHE A N 1
ATOM 739 C CA . PHE A 1 95 ? 14.298 1.531 -11.474 1.00 96.44 95 PHE A CA 1
ATOM 740 C C . PHE A 1 95 ? 14.909 2.884 -11.115 1.00 96.44 95 PHE A C 1
ATOM 742 O O . PHE A 1 95 ? 15.095 3.219 -9.945 1.00 96.44 95 PHE A O 1
ATOM 749 N N . GLU A 1 96 ? 15.211 3.679 -12.133 1.00 96.38 96 GLU A N 1
ATOM 750 C CA . GLU A 1 96 ? 15.745 5.022 -11.948 1.00 96.38 96 GLU A CA 1
ATOM 751 C C . GLU A 1 96 ? 14.635 5.941 -11.428 1.00 96.38 96 GLU A C 1
ATOM 753 O O . GLU A 1 96 ? 13.576 6.046 -12.046 1.00 96.38 96 GLU A O 1
ATOM 758 N N . SER A 1 97 ? 14.863 6.601 -10.291 1.00 95.44 97 SER A N 1
ATOM 759 C CA . SER A 1 97 ? 13.895 7.542 -9.719 1.00 95.44 97 SER A CA 1
ATOM 760 C C . SER A 1 97 ? 13.637 8.725 -10.655 1.00 95.44 97 SER A C 1
ATOM 762 O O . SER A 1 97 ? 14.551 9.230 -11.305 1.00 95.44 97 SER A O 1
ATOM 764 N N . ILE A 1 98 ? 12.396 9.214 -10.661 1.00 94.12 98 ILE A N 1
ATOM 765 C CA . ILE A 1 98 ? 12.000 10.456 -11.346 1.00 94.12 98 ILE A CA 1
ATOM 766 C C . ILE A 1 98 ? 11.774 11.628 -10.372 1.00 94.12 98 ILE A C 1
ATOM 768 O O . ILE A 1 98 ? 11.051 12.569 -10.682 1.00 94.12 98 ILE A O 1
ATOM 772 N N . GLY A 1 99 ? 12.332 11.555 -9.159 1.00 92.62 99 GLY A N 1
ATOM 773 C CA . GLY A 1 99 ? 12.118 12.555 -8.102 1.00 92.62 99 GLY A CA 1
ATOM 774 C C . GLY A 1 99 ? 10.865 12.320 -7.248 1.00 92.62 99 GLY A C 1
ATOM 775 O O . GLY A 1 99 ? 10.543 13.136 -6.390 1.00 92.62 99 GLY A O 1
ATOM 776 N N . MET A 1 100 ? 10.180 11.191 -7.439 1.00 91.25 100 MET A N 1
ATOM 777 C CA . MET A 1 100 ? 8.979 10.783 -6.697 1.00 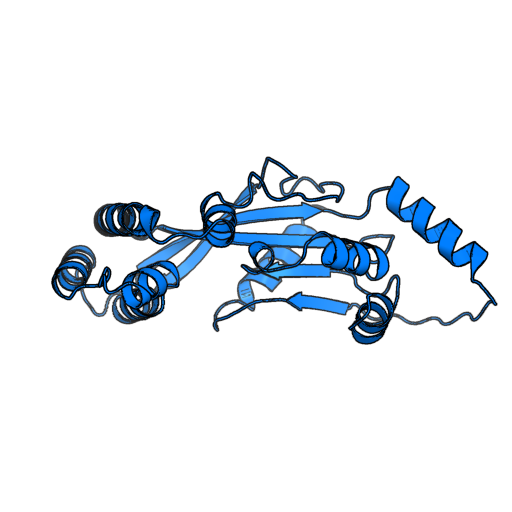91.25 100 MET A CA 1
ATOM 778 C C . MET A 1 100 ? 9.272 9.553 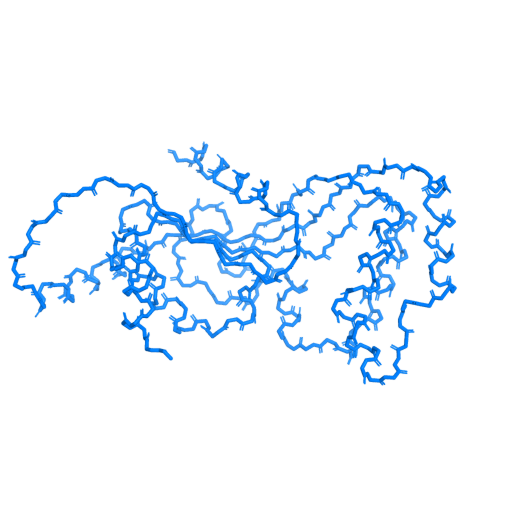-5.827 1.00 91.25 100 MET A C 1
ATOM 780 O O . MET A 1 100 ? 8.692 8.482 -6.002 1.00 91.25 100 MET A O 1
ATOM 784 N N . GLY A 1 101 ? 10.227 9.717 -4.909 1.00 94.06 101 GLY A N 1
ATOM 785 C CA . GLY A 1 101 ? 10.772 8.640 -4.081 1.00 94.06 101 GLY A CA 1
ATOM 786 C C . GLY A 1 101 ? 11.814 7.783 -4.811 1.00 94.06 101 GLY A C 1
ATOM 787 O O . GLY A 1 101 ? 11.946 7.826 -6.035 1.00 94.06 101 GLY A O 1
ATOM 788 N N . SER A 1 102 ? 12.580 7.005 -4.055 1.00 95.44 102 SER A N 1
ATOM 789 C CA . SER A 1 102 ? 13.531 6.008 -4.567 1.00 95.44 102 SER A CA 1
ATOM 790 C C . SER A 1 102 ? 13.585 4.792 -3.642 1.00 95.44 102 SER A C 1
ATOM 792 O O . SER A 1 102 ? 13.042 4.833 -2.537 1.00 95.44 102 SER A O 1
ATOM 794 N N . GLU A 1 103 ? 14.291 3.734 -4.052 1.00 95.88 103 GLU A N 1
ATOM 795 C CA . GLU A 1 103 ? 14.666 2.644 -3.139 1.00 95.88 103 GLU A CA 1
ATOM 796 C C . GLU A 1 103 ? 15.266 3.223 -1.843 1.00 95.88 103 GLU A C 1
ATOM 798 O O . GLU A 1 103 ? 16.044 4.185 -1.886 1.00 95.88 103 GLU A O 1
ATOM 803 N N . GLY A 1 104 ? 14.843 2.716 -0.682 1.00 96.25 104 GLY A N 1
ATOM 804 C CA . GLY A 1 104 ? 15.279 3.235 0.619 1.00 96.25 104 GLY A CA 1
ATOM 805 C C . GLY A 1 104 ? 14.560 4.501 1.102 1.00 96.25 104 GLY A C 1
ATOM 806 O O . GLY A 1 104 ? 14.584 4.802 2.295 1.00 96.25 104 GLY A O 1
ATOM 807 N N . LYS A 1 105 ? 13.959 5.281 0.194 1.00 96.62 105 LYS A N 1
ATOM 808 C CA . LYS A 1 105 ? 13.452 6.639 0.459 1.00 96.62 105 LYS A CA 1
ATOM 809 C C . LYS A 1 105 ? 12.125 6.897 -0.273 1.00 96.62 105 LYS A C 1
ATOM 811 O O . LYS A 1 105 ? 12.083 7.710 -1.201 1.00 96.62 105 LYS A O 1
ATOM 816 N N . PRO A 1 106 ? 11.039 6.210 0.116 1.00 96.56 106 PRO A N 1
ATOM 817 C CA . PRO A 1 106 ? 9.707 6.491 -0.408 1.00 96.56 106 PRO A CA 1
ATOM 818 C C . PRO A 1 106 ? 9.270 7.915 -0.046 1.00 96.56 106 PRO A C 1
ATOM 820 O O . PRO A 1 106 ? 9.578 8.413 1.040 1.00 96.56 106 PRO A O 1
ATOM 823 N N . ILE A 1 107 ? 8.526 8.566 -0.940 1.00 95.06 107 ILE A N 1
ATOM 824 C CA . ILE A 1 107 ? 7.891 9.853 -0.642 1.00 95.06 107 ILE A CA 1
ATOM 825 C C . ILE A 1 107 ? 6.566 9.621 0.086 1.00 95.06 107 ILE A C 1
ATOM 827 O O . ILE A 1 107 ? 5.829 8.696 -0.252 1.00 95.06 107 ILE A O 1
ATOM 831 N N . MET A 1 108 ? 6.268 10.456 1.080 1.00 94.50 108 MET A N 1
ATOM 832 C CA . MET A 1 108 ? 4.988 10.433 1.784 1.00 94.50 108 MET A CA 1
ATOM 833 C C . MET A 1 108 ? 3.982 11.351 1.083 1.00 94.50 108 MET A C 1
ATOM 835 O O . MET A 1 108 ? 4.322 12.476 0.720 1.00 94.50 108 MET A O 1
ATOM 839 N N . LEU A 1 109 ? 2.754 10.874 0.907 1.00 91.31 109 LEU A N 1
ATOM 840 C CA . LEU A 1 109 ? 1.647 11.592 0.287 1.00 91.31 109 LEU A CA 1
ATOM 841 C C . LEU A 1 109 ? 0.399 11.509 1.158 1.00 91.31 109 LEU A C 1
ATOM 843 O O . LEU A 1 109 ? 0.137 10.481 1.782 1.00 91.31 109 LEU A O 1
ATOM 847 N N . ASP A 1 110 ? -0.404 12.565 1.104 1.00 92.12 110 ASP A N 1
ATOM 848 C CA . ASP A 1 110 ? -1.702 12.623 1.764 1.00 92.12 110 ASP A CA 1
ATOM 849 C C . ASP A 1 110 ? -2.793 12.345 0.732 1.00 92.12 110 ASP A C 1
ATOM 851 O O . ASP A 1 110 ? -2.924 13.069 -0.257 1.00 92.12 110 ASP A O 1
ATOM 855 N N . ILE A 1 111 ? -3.568 11.283 0.950 1.00 88.62 111 ILE A N 1
ATOM 856 C CA . ILE A 1 111 ? -4.716 10.935 0.110 1.00 88.62 111 ILE A CA 1
ATOM 857 C C . ILE A 1 111 ? -5.986 11.352 0.862 1.00 88.62 111 ILE A C 1
ATOM 859 O O . ILE A 1 111 ? -6.363 10.665 1.817 1.00 88.62 111 ILE A O 1
ATOM 863 N N . PRO A 1 112 ? -6.638 12.464 0.472 1.00 90.31 112 PRO A N 1
ATOM 864 C CA . PRO A 1 112 ? -7.853 12.921 1.130 1.00 90.31 112 PRO A CA 1
ATOM 865 C C . PRO A 1 112 ? -9.019 11.969 0.851 1.00 90.31 112 PRO A C 1
ATOM 867 O O . PRO A 1 112 ? -9.184 11.467 -0.266 1.00 90.31 112 PRO A O 1
ATOM 870 N N . HIS A 1 113 ? -9.856 11.747 1.858 1.00 90.88 113 HIS A N 1
ATOM 871 C CA . HIS A 1 113 ? -11.073 10.954 1.741 1.00 90.88 113 HIS A CA 1
ATOM 872 C C . HIS A 1 113 ? -12.143 11.444 2.724 1.00 90.88 113 HIS A C 1
ATOM 874 O O . HIS A 1 113 ? -11.853 12.195 3.653 1.00 90.88 113 HIS A O 1
ATOM 880 N N . LYS A 1 114 ? -13.383 10.999 2.522 1.00 92.88 114 LYS A N 1
ATOM 881 C CA . LYS A 1 114 ? -14.495 11.223 3.448 1.00 92.88 114 LYS A CA 1
ATOM 882 C C . LYS A 1 114 ? -14.940 9.886 4.010 1.00 92.88 114 LYS A C 1
ATOM 884 O O . LYS A 1 114 ? -15.213 8.970 3.238 1.00 92.88 114 LYS A O 1
ATOM 889 N N . LEU A 1 115 ? -15.006 9.770 5.329 1.00 93.12 115 LEU A N 1
ATOM 890 C CA . LEU A 1 115 ? -15.293 8.506 5.997 1.00 93.12 115 LEU A CA 1
ATOM 891 C C . LEU A 1 115 ? -16.352 8.705 7.079 1.00 93.12 115 LEU A C 1
ATOM 893 O O . LEU A 1 115 ? -16.273 9.661 7.842 1.00 93.12 115 LEU A O 1
ATOM 897 N N . SER A 1 116 ? -17.338 7.811 7.136 1.00 95.62 116 SER A N 1
ATOM 898 C CA . SER A 1 116 ? -18.284 7.723 8.255 1.00 95.62 116 SER A CA 1
ATOM 899 C C . SER A 1 116 ? -17.786 6.731 9.301 1.00 95.62 116 SER A C 1
ATOM 901 O O . SER A 1 116 ? -17.034 5.808 8.967 1.00 95.62 116 SER A O 1
ATOM 903 N N . LEU A 1 117 ? -18.272 6.851 10.537 1.00 95.50 117 LEU A N 1
ATOM 904 C CA . LEU A 1 117 ? -17.968 5.905 11.612 1.00 95.50 117 LEU A CA 1
ATOM 905 C C . LEU A 1 117 ? -18.284 4.463 11.205 1.00 95.50 117 LEU A C 1
ATOM 907 O O . LEU A 1 117 ? -17.433 3.578 11.287 1.00 95.50 117 LEU A O 1
ATOM 911 N N . LYS A 1 118 ? -19.479 4.235 10.649 1.00 93.88 118 LYS A N 1
ATOM 912 C CA . LYS A 1 118 ? -19.890 2.922 10.132 1.00 93.88 118 LYS A CA 1
ATOM 913 C C . LYS A 1 118 ? -18.911 2.371 9.089 1.00 93.88 118 LYS A C 1
ATOM 915 O O . LYS A 1 118 ? -18.598 1.179 9.111 1.00 93.88 118 LYS A O 1
ATOM 920 N N . GLY A 1 119 ? -18.433 3.219 8.175 1.00 92.12 119 GLY A N 1
ATOM 921 C CA . GLY A 1 119 ? -17.433 2.843 7.175 1.00 92.12 119 GLY A CA 1
ATOM 922 C C . GLY A 1 119 ? -16.087 2.489 7.808 1.00 92.12 119 GLY A C 1
ATOM 923 O O . GLY A 1 119 ? -15.483 1.480 7.447 1.00 92.12 119 GLY A O 1
ATOM 924 N N . PHE A 1 120 ? -15.655 3.271 8.797 1.00 94.25 120 PHE A N 1
ATOM 925 C CA . PHE A 1 120 ? -14.418 3.048 9.537 1.00 94.25 120 PHE A CA 1
ATOM 926 C C . PHE A 1 120 ? -14.441 1.736 10.340 1.00 94.25 120 PHE A C 1
ATOM 928 O O . PHE A 1 120 ? -13.539 0.912 10.190 1.00 94.25 120 PHE A O 1
ATOM 935 N N . ILE A 1 121 ? -15.503 1.469 11.107 1.00 94.12 121 ILE A N 1
ATOM 936 C CA . ILE A 1 121 ? -15.661 0.205 11.848 1.00 94.12 121 ILE A CA 1
ATOM 937 C C . ILE A 1 121 ? -15.775 -0.990 10.891 1.00 94.12 121 ILE A C 1
ATOM 939 O O . ILE A 1 121 ? -15.189 -2.049 11.135 1.00 94.12 121 ILE A O 1
ATOM 943 N N . GLY A 1 122 ? -16.479 -0.824 9.766 1.00 92.50 122 GLY A N 1
ATOM 944 C CA . GLY A 1 122 ? -16.529 -1.828 8.702 1.00 92.50 122 GLY A CA 1
ATOM 945 C C . GLY A 1 122 ? -15.139 -2.165 8.154 1.00 92.50 122 GLY A C 1
ATOM 946 O O . GLY A 1 122 ? -14.796 -3.342 8.024 1.00 92.50 122 GLY A O 1
ATOM 947 N N . PHE A 1 123 ? -14.312 -1.145 7.912 1.00 90.62 123 PHE A N 1
ATOM 948 C CA . PHE A 1 123 ? -12.911 -1.318 7.535 1.00 90.62 123 PHE A CA 1
ATOM 949 C C . PHE A 1 123 ? -12.134 -2.103 8.600 1.00 90.62 123 PHE A C 1
ATOM 951 O O . PHE A 1 123 ? -11.546 -3.129 8.254 1.00 90.62 123 PHE A O 1
ATOM 958 N N . LEU A 1 124 ? -12.189 -1.702 9.878 1.00 92.56 124 LEU A N 1
ATOM 959 C CA . LEU A 1 124 ? -11.455 -2.362 10.970 1.00 92.56 124 LEU A CA 1
ATOM 960 C C . LEU A 1 124 ? -11.767 -3.860 11.072 1.00 92.56 124 LEU A C 1
ATOM 962 O O . LEU A 1 124 ? -10.855 -4.671 11.222 1.00 92.56 124 LEU A O 1
ATOM 966 N N . ARG A 1 125 ? -13.038 -4.248 10.912 1.00 89.31 125 ARG A N 1
ATOM 967 C CA . ARG A 1 125 ? -13.472 -5.658 10.951 1.00 89.31 125 ARG A CA 1
ATOM 968 C C . ARG A 1 125 ? -12.906 -6.510 9.814 1.00 89.31 125 ARG A C 1
ATOM 970 O O . ARG A 1 125 ? -12.781 -7.719 9.967 1.00 89.31 125 ARG A O 1
ATOM 977 N N . SER A 1 126 ? -12.577 -5.892 8.683 1.00 84.69 126 SER A N 1
ATOM 978 C CA . SER A 1 126 ? -11.949 -6.552 7.529 1.00 84.69 126 SER A CA 1
ATOM 979 C C . SER A 1 126 ? -10.436 -6.328 7.456 1.00 84.69 126 SER A C 1
ATOM 981 O O . SER A 1 126 ? -9.773 -6.828 6.545 1.00 84.69 126 SER A O 1
ATOM 983 N N . TRP A 1 127 ? -9.873 -5.570 8.401 1.00 90.62 127 TRP A N 1
ATOM 984 C CA . TRP A 1 127 ? -8.483 -5.155 8.356 1.00 90.62 127 TRP A CA 1
ATOM 985 C C . TRP A 1 127 ? -7.563 -6.360 8.544 1.00 90.62 127 TRP A C 1
ATOM 987 O O . TRP A 1 127 ? -7.646 -7.102 9.523 1.00 90.62 127 TRP A O 1
ATOM 997 N N . GLN A 1 128 ? -6.669 -6.565 7.581 1.00 87.38 128 GLN A N 1
ATOM 998 C CA . GLN A 1 128 ? -5.889 -7.794 7.470 1.00 87.38 128 GLN A CA 1
ATOM 999 C C . GLN A 1 128 ? -5.102 -8.176 8.747 1.00 87.38 128 GLN A C 1
ATOM 1001 O O . GLN A 1 128 ? -5.125 -9.354 9.112 1.00 87.38 128 GLN A O 1
ATOM 1006 N N . PRO A 1 129 ? -4.440 -7.249 9.469 1.00 90.50 129 PRO A N 1
ATOM 1007 C CA . PRO A 1 129 ? -3.775 -7.569 10.732 1.00 90.50 129 PRO A CA 1
ATOM 1008 C C . PRO A 1 129 ? -4.740 -8.057 11.822 1.00 90.50 129 PRO A C 1
ATOM 1010 O O . PRO A 1 129 ? -4.408 -8.997 12.544 1.00 90.50 129 PRO A O 1
ATOM 1013 N N . ALA A 1 130 ? -5.943 -7.478 11.908 1.00 91.81 130 ALA A N 1
ATOM 1014 C CA . ALA A 1 130 ? -6.984 -7.933 12.829 1.00 91.81 130 ALA A CA 1
ATOM 1015 C C . ALA A 1 130 ? -7.478 -9.338 12.454 1.00 91.81 130 ALA A C 1
ATOM 1017 O O . ALA A 1 130 ? -7.559 -10.216 13.310 1.00 91.81 130 ALA A O 1
ATOM 1018 N N . MET A 1 131 ? -7.691 -9.594 11.159 1.00 91.44 131 MET A N 1
ATOM 1019 C CA . MET A 1 131 ? -8.047 -10.928 10.667 1.00 91.44 131 MET A CA 1
ATOM 1020 C C . MET A 1 131 ? -6.971 -11.970 10.995 1.00 91.44 131 MET A C 1
ATOM 1022 O O . MET A 1 131 ? -7.298 -13.077 11.419 1.00 91.44 131 MET A O 1
ATOM 1026 N N . LYS A 1 132 ? -5.682 -11.621 10.879 1.00 90.94 132 LYS A N 1
ATOM 1027 C CA . LYS A 1 132 ? -4.582 -12.527 11.250 1.00 90.94 132 LYS A CA 1
ATOM 1028 C C . LYS A 1 132 ? -4.480 -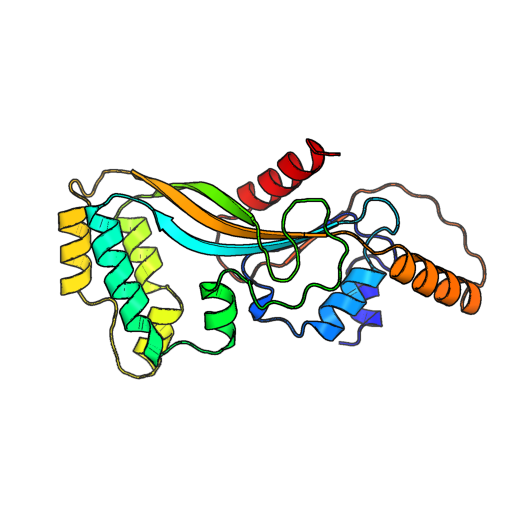12.802 12.742 1.00 90.94 132 LYS A C 1
ATOM 1030 O O . LYS A 1 132 ? -4.130 -13.920 13.119 1.00 90.94 132 LYS A O 1
ATOM 1035 N N . ALA A 1 133 ? -4.779 -11.822 13.586 1.00 95.44 133 ALA A N 1
ATOM 1036 C CA . ALA A 1 133 ? -4.886 -12.055 15.021 1.00 95.44 133 ALA A CA 1
ATOM 1037 C C . ALA A 1 133 ? -6.052 -13.006 15.335 1.00 95.44 133 ALA A C 1
ATOM 1039 O O . ALA A 1 133 ? -5.878 -13.979 16.073 1.00 95.44 133 ALA A O 1
ATOM 1040 N N . LYS A 1 134 ? -7.199 -12.800 14.677 1.00 94.62 134 LYS A N 1
ATOM 1041 C CA . LYS A 1 134 ? -8.404 -13.618 14.841 1.00 94.62 134 LYS A CA 1
ATOM 1042 C C . LYS A 1 134 ? -8.204 -15.069 14.412 1.00 94.62 134 LYS A C 1
ATOM 1044 O O . LYS A 1 134 ? -8.611 -15.972 15.135 1.00 94.62 134 LYS A O 1
ATOM 1049 N N . GLU A 1 135 ? -7.508 -15.310 13.298 1.00 94.06 135 GLU A N 1
ATOM 1050 C CA . GLU A 1 135 ? -7.087 -16.658 12.869 1.00 94.06 135 GLU A CA 1
ATOM 1051 C C . GLU A 1 135 ? -6.256 -17.388 13.942 1.00 94.06 135 GLU A C 1
ATOM 1053 O O . GLU A 1 135 ? -6.255 -18.615 14.000 1.00 94.06 135 GLU A O 1
ATOM 1058 N N . ARG A 1 136 ? -5.558 -16.643 14.807 1.00 95.06 136 ARG A N 1
ATOM 1059 C CA . ARG A 1 136 ? -4.756 -17.162 15.925 1.00 95.06 136 ARG A CA 1
ATOM 1060 C C . ARG A 1 136 ? -5.499 -17.129 17.267 1.00 95.06 136 ARG A C 1
ATOM 1062 O O . ARG A 1 136 ? -4.875 -17.309 18.309 1.00 95.06 136 ARG A O 1
ATOM 1069 N N . GLY A 1 137 ? -6.813 -16.908 17.250 1.00 96.19 137 GLY A N 1
ATOM 1070 C CA . GLY A 1 137 ? -7.669 -16.917 18.437 1.00 96.19 137 GLY A CA 1
ATOM 1071 C C . GLY A 1 137 ? -7.659 -15.623 19.255 1.00 96.19 137 GLY A C 1
ATOM 1072 O O . GLY A 1 137 ? -8.145 -15.632 20.382 1.00 96.19 137 GLY A O 1
ATOM 1073 N N . VAL A 1 138 ? -7.125 -14.519 18.720 1.00 97.31 138 VAL A N 1
ATOM 1074 C CA . VAL A 1 138 ? -7.086 -13.216 19.402 1.00 97.31 138 VAL A CA 1
ATOM 1075 C C . VAL A 1 138 ? -7.988 -12.220 18.678 1.00 97.31 138 VAL A C 1
ATOM 1077 O O . VAL A 1 138 ? -7.704 -11.826 17.550 1.00 97.31 138 VAL A O 1
ATOM 1080 N N . GLU A 1 139 ? -9.068 -11.789 19.330 1.00 96.88 139 GLU A N 1
ATOM 1081 C CA . GLU A 1 139 ? -9.942 -10.732 18.809 1.00 96.88 139 GLU A CA 1
ATOM 1082 C C . GLU A 1 139 ? -9.370 -9.356 19.173 1.00 96.88 139 GLU A C 1
ATOM 1084 O O . GLU A 1 139 ? -9.355 -8.979 20.344 1.00 96.88 139 GLU A O 1
ATOM 1089 N N . LEU A 1 140 ? -8.869 -8.623 18.173 1.00 96.56 140 LEU A N 1
ATOM 1090 C CA . LEU A 1 140 ? -8.324 -7.272 18.364 1.00 96.56 140 LEU A CA 1
ATOM 1091 C C . LEU A 1 140 ? -9.390 -6.186 18.211 1.00 96.56 140 LEU A C 1
ATOM 1093 O O . LEU A 1 140 ? -9.250 -5.124 18.809 1.00 96.56 140 LEU A O 1
ATOM 1097 N N . VAL A 1 141 ? -10.442 -6.432 17.424 1.00 96.50 141 VAL A N 1
ATOM 1098 C CA . VAL A 1 141 ? -11.533 -5.474 17.197 1.00 96.50 141 VAL A CA 1
ATOM 1099 C C . VAL A 1 141 ? -12.706 -5.885 18.079 1.00 96.50 141 VAL A C 1
ATOM 1101 O O . VAL A 1 141 ? -13.704 -6.435 17.620 1.00 96.50 141 VAL A O 1
ATOM 1104 N N . THR A 1 142 ? -12.528 -5.681 19.384 1.00 97.31 142 THR A N 1
ATOM 1105 C CA . THR A 1 142 ? -13.530 -5.994 20.408 1.00 97.31 142 THR A CA 1
ATOM 1106 C C . THR A 1 142 ? -14.633 -4.938 20.453 1.00 97.31 142 THR A C 1
ATOM 1108 O O . THR A 1 142 ? -14.432 -3.804 20.023 1.00 97.31 142 THR A O 1
ATOM 1111 N N . GLU A 1 143 ? -15.778 -5.278 21.046 1.00 96.88 143 GLU A N 1
ATOM 1112 C CA . GLU A 1 143 ? -16.859 -4.306 21.273 1.00 96.88 143 GLU A CA 1
ATOM 1113 C C . GLU A 1 143 ? -16.403 -3.135 22.164 1.00 96.88 143 GLU A C 1
ATOM 1115 O O . GLU A 1 143 ? -16.705 -1.990 21.862 1.00 96.88 143 GLU A O 1
ATOM 1120 N N . ASP A 1 144 ? -15.570 -3.382 23.185 1.00 97.62 144 ASP A N 1
ATOM 1121 C CA . ASP A 1 144 ? -14.960 -2.315 24.005 1.00 97.62 144 ASP A CA 1
ATOM 1122 C C . ASP A 1 144 ? -14.085 -1.356 23.176 1.00 97.62 144 ASP A C 1
ATOM 1124 O O . ASP A 1 144 ? -14.075 -0.147 23.409 1.00 97.62 144 ASP A O 1
ATOM 1128 N N . LEU A 1 145 ? -13.351 -1.874 22.185 1.00 97.62 145 LEU A N 1
ATOM 1129 C CA . LEU A 1 145 ? -12.573 -1.027 21.285 1.00 97.62 145 LEU A CA 1
ATOM 1130 C C . LEU A 1 145 ? -13.477 -0.223 20.347 1.00 97.62 145 LEU A C 1
ATOM 1132 O O . LEU A 1 145 ? -13.187 0.943 20.086 1.00 97.62 145 LEU A O 1
ATOM 1136 N N . ILE A 1 146 ? -14.548 -0.838 19.843 1.00 97.06 146 ILE A N 1
ATOM 1137 C CA . ILE A 1 146 ? -15.534 -0.163 18.995 1.00 97.06 146 ILE A CA 1
ATOM 1138 C C . ILE A 1 146 ? -16.176 0.991 19.769 1.00 97.06 146 ILE A C 1
ATOM 1140 O O . ILE A 1 146 ? -16.133 2.110 19.271 1.00 97.06 146 ILE A O 1
ATOM 1144 N N . SER A 1 147 ? -16.630 0.777 21.007 1.00 97.00 147 SER A N 1
ATOM 1145 C CA . SER A 1 147 ? -17.216 1.847 21.828 1.00 97.00 147 SER A CA 1
ATOM 1146 C C . SER A 1 147 ? -16.249 3.003 22.082 1.00 97.00 147 SER A C 1
ATOM 1148 O O . SER A 1 147 ? -16.644 4.161 22.013 1.00 97.00 147 SER A O 1
ATOM 1150 N N . LYS A 1 148 ? -14.950 2.730 22.268 1.00 97.81 148 LYS A N 1
ATOM 1151 C CA . LYS A 1 148 ? -13.931 3.794 22.354 1.00 97.81 148 LYS A CA 1
ATOM 1152 C C . LYS A 1 148 ? -13.828 4.612 21.070 1.00 97.81 148 LYS A C 1
ATOM 1154 O O . LYS A 1 148 ? -13.584 5.814 21.134 1.00 97.81 148 LYS A O 1
ATOM 1159 N N . PHE A 1 149 ? -13.958 3.970 19.909 1.00 97.06 149 PHE A N 1
ATOM 1160 C CA . PHE A 1 149 ? -13.978 4.682 18.636 1.00 97.06 149 PHE A CA 1
ATOM 1161 C C . PHE A 1 149 ? -15.266 5.478 18.446 1.00 97.06 149 PHE A C 1
ATOM 1163 O O . PHE A 1 149 ? -15.162 6.600 17.974 1.00 97.06 149 PHE A O 1
ATOM 1170 N N . GLU A 1 150 ? -16.426 4.945 18.829 1.00 96.00 150 GLU A N 1
ATOM 1171 C CA . GLU A 1 150 ? -17.716 5.653 18.797 1.00 96.00 150 GLU A CA 1
ATOM 1172 C C . GLU A 1 150 ? -17.655 6.923 19.665 1.00 96.00 150 GLU A C 1
ATOM 1174 O O . GLU A 1 150 ? -17.861 8.028 19.166 1.00 96.00 150 GLU A O 1
ATOM 1179 N N . GLU A 1 151 ? -17.214 6.799 20.922 1.00 96.50 151 GLU A N 1
ATOM 1180 C CA . GLU A 1 151 ? -17.028 7.933 21.840 1.00 96.50 151 GLU A CA 1
ATOM 1181 C C . GLU A 1 151 ? -16.063 8.995 21.290 1.00 96.50 151 GLU A C 1
ATOM 1183 O O . GLU A 1 151 ? -16.321 10.194 21.401 1.00 96.50 151 GLU A O 1
ATOM 1188 N N . ALA A 1 152 ? -14.945 8.571 20.691 1.00 96.56 152 ALA A N 1
ATOM 1189 C CA . ALA A 1 152 ? -13.972 9.483 20.092 1.00 96.56 152 ALA A CA 1
ATOM 1190 C C . ALA A 1 152 ? -14.452 10.093 18.765 1.00 96.56 152 ALA A C 1
ATOM 1192 O O . ALA A 1 152 ? -13.972 11.156 18.367 1.00 96.56 152 ALA A O 1
ATOM 1193 N N . TRP A 1 153 ? -15.367 9.425 18.059 1.00 96.12 153 TRP A N 1
ATOM 1194 C CA . TRP A 1 153 ? -15.930 9.921 16.810 1.00 96.12 153 TRP A CA 1
ATOM 1195 C C . TRP A 1 153 ? -16.926 11.052 17.059 1.00 96.12 153 TRP A C 1
ATOM 1197 O O . TRP A 1 153 ? -16.907 12.043 16.320 1.00 96.12 153 TRP A O 1
ATOM 1207 N N . GLY A 1 154 ? -17.722 10.943 18.124 1.00 92.25 154 GLY A N 1
ATOM 1208 C CA . GLY A 1 154 ? -18.738 11.920 18.495 1.00 92.25 154 GLY A CA 1
ATOM 1209 C C . GLY A 1 154 ? -20.099 11.558 17.909 1.00 92.25 154 GLY A C 1
ATOM 1210 O O . GLY A 1 154 ? -20.719 10.607 18.365 1.00 92.25 154 GLY A O 1
ATOM 1211 N N . ASP A 1 155 ? -20.584 12.339 16.945 1.00 88.19 155 ASP A N 1
ATOM 1212 C CA . ASP A 1 155 ? -21.856 12.062 16.270 1.00 88.19 155 ASP A CA 1
ATOM 1213 C C . ASP A 1 155 ? -21.693 10.899 15.272 1.00 88.19 155 ASP A C 1
ATOM 1215 O O . ASP A 1 155 ? -20.830 10.938 14.392 1.00 88.19 155 ASP A O 1
ATOM 1219 N N . ASP A 1 156 ? -22.514 9.857 15.395 1.00 81.44 156 ASP A N 1
ATOM 1220 C CA . ASP A 1 156 ? -22.451 8.659 14.549 1.00 81.44 156 ASP A CA 1
ATOM 1221 C C . ASP A 1 156 ? -22.801 8.943 13.077 1.00 81.44 156 ASP A C 1
ATOM 1223 O O . ASP A 1 156 ? -22.360 8.209 12.179 1.00 81.44 156 ASP A O 1
ATOM 1227 N N . ASP A 1 157 ? -23.561 10.013 12.819 1.00 85.62 157 ASP A N 1
ATOM 1228 C CA . ASP A 1 157 ? -23.927 10.457 11.473 1.00 85.62 157 ASP A CA 1
ATOM 1229 C C . ASP A 1 157 ? -22.842 11.347 10.830 1.00 85.62 157 ASP A C 1
ATOM 1231 O O . ASP A 1 157 ? -22.886 11.604 9.618 1.00 85.62 157 ASP A O 1
ATOM 1235 N N . ASP A 1 158 ? -21.818 11.764 11.589 1.00 89.81 158 ASP A N 1
ATOM 1236 C CA . ASP A 1 158 ? -20.742 12.606 11.072 1.00 89.81 158 ASP A CA 1
ATOM 1237 C C . ASP A 1 158 ? -19.850 11.860 10.072 1.00 89.81 158 ASP A C 1
ATOM 1239 O O . ASP A 1 158 ? -19.215 10.830 10.348 1.00 89.81 158 ASP A O 1
ATOM 1243 N N . VAL A 1 159 ? -19.701 12.483 8.903 1.00 94.06 159 VAL A N 1
ATOM 1244 C CA . VAL A 1 159 ? -18.691 12.131 7.906 1.00 94.06 159 VAL A CA 1
ATOM 1245 C C . VAL A 1 159 ? -17.483 13.039 8.092 1.00 94.06 159 VAL A C 1
ATOM 1247 O O . VAL A 1 159 ? -17.547 14.240 7.825 1.00 94.06 159 VAL A O 1
ATOM 1250 N N . LYS A 1 160 ? -16.356 12.457 8.502 1.00 93.38 160 LYS A N 1
ATOM 1251 C CA . LYS A 1 160 ? -15.109 13.189 8.734 1.00 93.38 160 LYS A CA 1
ATOM 1252 C C . LYS A 1 160 ? -14.265 13.256 7.463 1.00 93.38 160 LYS A C 1
ATOM 1254 O O . LYS A 1 160 ? -14.196 12.293 6.692 1.00 93.38 160 LYS A O 1
ATOM 1259 N N . ASP A 1 161 ? -13.612 14.398 7.260 1.00 94.69 161 ASP A N 1
ATOM 1260 C CA . ASP A 1 161 ? -12.505 14.528 6.314 1.00 94.69 161 ASP A CA 1
ATOM 1261 C C . ASP A 1 161 ? -11.258 13.893 6.927 1.00 94.69 161 ASP A C 1
ATOM 1263 O O . ASP A 1 161 ? -10.858 14.236 8.038 1.00 94.69 161 ASP A O 1
ATOM 1267 N N . ILE A 1 162 ? -10.667 12.945 6.207 1.00 93.88 162 ILE A N 1
ATOM 1268 C CA . ILE A 1 162 ? -9.537 12.144 6.678 1.00 93.88 162 ILE A CA 1
ATOM 1269 C C . ILE A 1 162 ? -8.425 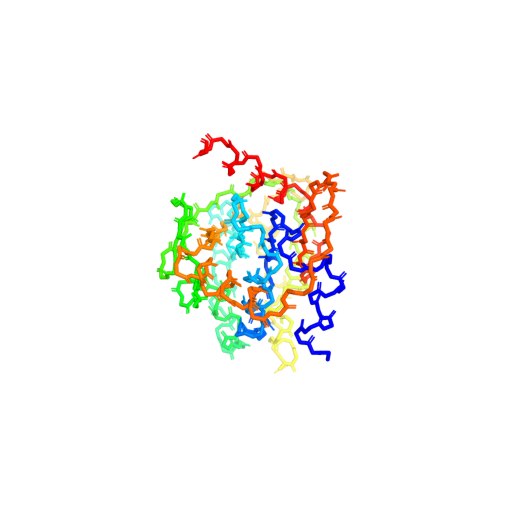12.135 5.634 1.00 93.88 162 ILE A C 1
ATOM 1271 O O . ILE A 1 162 ? -8.657 12.379 4.445 1.00 93.88 162 ILE A O 1
ATOM 1275 N N . PHE A 1 163 ? -7.219 11.785 6.068 1.00 92.50 163 PHE A N 1
ATOM 1276 C CA . PHE A 1 163 ? -6.089 11.568 5.171 1.00 92.50 163 PHE A CA 1
ATOM 1277 C C . PHE A 1 163 ? -5.518 10.172 5.372 1.00 92.50 163 PHE A C 1
ATOM 1279 O O . PHE A 1 163 ? -5.147 9.805 6.486 1.00 92.50 163 PHE A O 1
ATOM 1286 N N . TYR A 1 164 ? -5.375 9.415 4.287 1.00 92.19 164 TYR A N 1
ATOM 1287 C CA . TYR A 1 164 ? -4.484 8.261 4.297 1.00 92.19 164 TYR A CA 1
ATOM 1288 C C . TYR A 1 164 ? -3.056 8.725 4.024 1.00 92.19 164 TYR A C 1
ATOM 1290 O O . TYR A 1 164 ? -2.806 9.394 3.018 1.00 92.19 164 TYR A O 1
ATOM 1298 N N . LYS A 1 165 ? -2.114 8.343 4.889 1.00 93.19 165 LYS A N 1
ATOM 1299 C CA . LYS A 1 165 ? -0.684 8.532 4.633 1.00 93.19 165 LYS A CA 1
ATOM 1300 C C . LYS A 1 165 ? -0.199 7.393 3.753 1.00 93.19 165 LYS A C 1
ATOM 1302 O O . LYS A 1 165 ? -0.148 6.232 4.172 1.00 93.19 165 LYS A O 1
ATOM 1307 N N . ALA A 1 166 ? 0.124 7.738 2.514 1.00 93.38 166 ALA A N 1
ATOM 1308 C CA . ALA A 1 166 ? 0.682 6.825 1.539 1.00 93.38 166 ALA A CA 1
ATOM 1309 C C . ALA A 1 166 ? 2.190 7.020 1.399 1.00 93.38 166 ALA A C 1
ATOM 1311 O O . ALA A 1 166 ? 2.696 8.134 1.465 1.00 93.38 166 ALA A O 1
ATOM 1312 N N . HIS A 1 167 ? 2.897 5.929 1.146 1.00 95.38 167 HIS A N 1
ATOM 1313 C CA . HIS A 1 167 ? 4.301 5.896 0.780 1.00 95.38 167 HIS A CA 1
ATOM 1314 C C . HIS A 1 167 ? 4.409 5.438 -0.666 1.00 95.38 167 HIS A C 1
ATOM 1316 O O . HIS A 1 167 ? 3.880 4.383 -1.021 1.00 95.38 167 HIS A O 1
ATOM 1322 N N . MET A 1 168 ? 5.075 6.232 -1.499 1.00 95.00 168 MET A N 1
ATOM 1323 C CA . MET A 1 168 ? 5.159 6.013 -2.938 1.00 95.00 168 MET A CA 1
ATOM 1324 C C . MET A 1 168 ? 6.610 5.995 -3.415 1.00 95.00 168 MET A C 1
ATOM 1326 O O . MET A 1 168 ? 7.460 6.739 -2.922 1.00 95.00 168 MET A O 1
ATOM 1330 N N . ILE A 1 169 ? 6.876 5.149 -4.406 1.00 96.81 169 ILE A N 1
ATOM 1331 C CA . ILE A 1 169 ? 8.122 5.127 -5.167 1.00 96.81 169 ILE A CA 1
ATOM 1332 C C . ILE A 1 169 ? 7.747 5.073 -6.648 1.00 96.81 169 ILE A C 1
ATOM 1334 O O . ILE A 1 169 ? 6.956 4.220 -7.059 1.00 96.81 169 ILE A O 1
ATOM 1338 N N . VAL A 1 170 ? 8.300 5.986 -7.446 1.00 96.69 170 VAL A N 1
ATOM 1339 C CA . VAL A 1 170 ? 8.095 6.023 -8.898 1.00 96.69 170 VAL A CA 1
ATOM 1340 C C . VAL A 1 170 ? 9.435 6.055 -9.609 1.00 96.69 170 VAL A C 1
ATOM 1342 O O . VAL A 1 170 ? 10.329 6.831 -9.260 1.00 96.69 170 VAL A O 1
ATOM 1345 N N . GLY A 1 171 ? 9.553 5.234 -10.645 1.00 96.56 171 GLY A N 1
ATOM 1346 C CA . GLY A 1 171 ? 10.745 5.192 -11.469 1.00 96.56 171 GLY A CA 1
ATOM 1347 C C . GLY A 1 171 ? 10.468 4.862 -12.924 1.00 96.56 171 GLY A C 1
ATOM 1348 O O . GLY A 1 171 ? 9.355 4.517 -13.319 1.00 96.56 171 GLY A O 1
ATOM 1349 N N . LYS A 1 172 ? 11.530 4.974 -13.708 1.00 95.75 172 LYS A N 1
ATOM 1350 C CA . LYS A 1 172 ? 11.611 4.644 -15.130 1.00 95.75 172 LYS A CA 1
ATOM 1351 C C . LYS A 1 172 ? 12.737 3.636 -15.359 1.00 95.75 172 LYS A C 1
ATOM 1353 O O . LYS A 1 172 ? 13.535 3.348 -14.462 1.00 95.75 172 LYS A O 1
ATOM 1358 N N . LEU A 1 173 ? 12.826 3.103 -16.571 1.00 96.12 173 LEU A N 1
ATOM 1359 C CA . LEU A 1 173 ? 13.965 2.267 -16.945 1.00 96.12 173 LEU A CA 1
ATOM 1360 C C . LEU A 1 173 ? 15.266 3.071 -16.903 1.00 96.12 173 LEU A C 1
ATOM 1362 O O . LEU A 1 173 ? 15.311 4.210 -17.362 1.00 96.12 173 LEU A O 1
ATOM 1366 N N . SER A 1 174 ? 16.324 2.451 -16.380 1.00 92.75 174 SER A N 1
ATOM 1367 C CA . SER A 1 174 ? 17.664 3.027 -16.449 1.00 92.75 174 SER A CA 1
ATOM 1368 C C . SER A 1 174 ? 18.215 2.943 -17.876 1.00 92.75 174 SER A C 1
ATOM 1370 O O . SER A 1 174 ? 17.855 2.044 -18.644 1.00 92.75 174 SER A O 1
ATOM 1372 N N . ALA A 1 175 ? 19.154 3.824 -18.228 1.00 88.12 175 ALA A N 1
ATOM 1373 C CA . ALA A 1 175 ? 19.819 3.773 -19.535 1.00 88.12 175 ALA A CA 1
ATOM 1374 C C . ALA A 1 175 ? 20.480 2.405 -19.819 1.00 88.12 175 ALA A C 1
ATOM 1376 O O . ALA A 1 175 ? 20.463 1.919 -20.950 1.00 88.12 175 ALA A O 1
ATOM 1377 N N . SER A 1 176 ? 21.023 1.748 -18.786 1.00 86.75 176 SER A N 1
ATOM 1378 C CA . SER A 1 176 ? 21.658 0.433 -18.923 1.00 86.75 176 SER A CA 1
ATOM 1379 C C . SER A 1 176 ? 20.646 -0.695 -19.157 1.00 86.75 176 SER A C 1
ATOM 1381 O O . SER A 1 176 ? 20.930 -1.614 -19.929 1.00 86.75 176 SER A O 1
ATOM 1383 N N . ASP A 1 177 ? 19.456 -0.617 -18.552 1.00 87.25 177 ASP A N 1
ATOM 1384 C CA . ASP A 1 177 ? 18.358 -1.547 -18.826 1.00 87.25 177 ASP A CA 1
ATOM 1385 C C . ASP A 1 177 ? 17.863 -1.393 -20.270 1.00 87.25 177 ASP A C 1
ATOM 1387 O O . ASP A 1 177 ? 17.691 -2.393 -20.970 1.00 87.25 177 ASP A O 1
ATOM 1391 N N . ILE A 1 178 ? 17.692 -0.154 -20.748 1.00 85.81 178 ILE A N 1
ATOM 1392 C CA . ILE A 1 178 ? 17.274 0.126 -22.131 1.00 85.81 178 ILE A CA 1
ATOM 1393 C C . ILE A 1 178 ? 18.266 -0.487 -23.127 1.00 85.81 178 ILE A C 1
ATOM 1395 O O . ILE A 1 178 ? 17.854 -1.230 -24.021 1.00 85.81 178 ILE A O 1
ATOM 1399 N N . GLU A 1 179 ? 19.569 -0.260 -22.942 1.00 83.69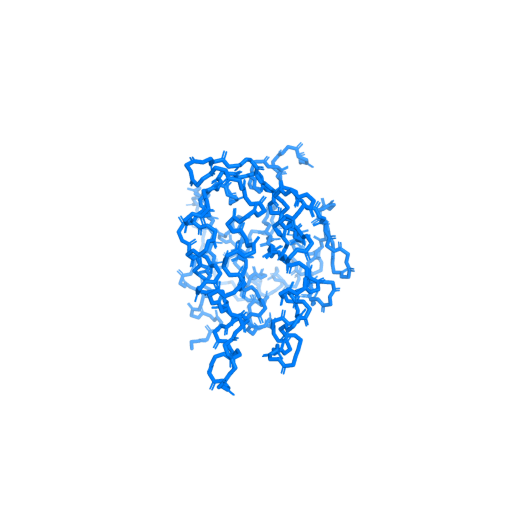 179 GLU A N 1
ATOM 1400 C CA . GLU A 1 179 ? 20.600 -0.790 -23.843 1.00 83.69 179 GLU A CA 1
ATOM 1401 C C . GLU A 1 179 ? 20.676 -2.326 -23.813 1.00 83.69 179 GLU A C 1
ATOM 1403 O O . GLU A 1 179 ? 20.820 -2.971 -24.855 1.00 83.69 179 GLU A O 1
ATOM 1408 N N . ARG A 1 180 ? 20.523 -2.946 -22.634 1.00 81.19 180 ARG A N 1
ATOM 1409 C CA . ARG A 1 180 ? 20.462 -4.412 -22.502 1.00 81.19 180 ARG A CA 1
ATOM 1410 C C . ARG A 1 180 ? 19.296 -4.994 -23.299 1.00 81.19 180 ARG A C 1
ATOM 1412 O O . ARG A 1 180 ? 19.459 -6.016 -23.967 1.00 81.19 180 ARG A O 1
ATOM 1419 N N . HIS A 1 181 ? 18.132 -4.350 -23.244 1.00 73.81 181 HIS A N 1
ATOM 1420 C CA . HIS A 1 181 ? 16.967 -4.780 -24.008 1.00 73.81 181 HIS A CA 1
ATOM 1421 C C . HIS A 1 181 ? 17.150 -4.546 -25.511 1.00 73.81 181 HIS A C 1
ATOM 1423 O O . HIS A 1 181 ? 16.834 -5.454 -26.277 1.00 73.81 181 HIS A O 1
ATOM 1429 N N . ARG A 1 182 ? 17.736 -3.418 -25.941 1.00 73.44 182 ARG A N 1
ATOM 1430 C CA . ARG A 1 182 ? 18.044 -3.153 -27.359 1.00 73.44 182 ARG A CA 1
ATOM 1431 C C . ARG A 1 182 ? 18.887 -4.270 -27.980 1.00 73.44 182 ARG A C 1
ATOM 1433 O O . ARG A 1 182 ? 18.495 -4.833 -28.997 1.00 73.44 182 ARG A O 1
ATOM 1440 N N . LYS A 1 183 ? 19.971 -4.682 -27.312 1.00 64.69 183 LYS A N 1
ATOM 1441 C CA . LYS A 1 183 ? 20.838 -5.784 -27.780 1.00 64.69 183 LYS A CA 1
ATOM 1442 C C . LYS A 1 183 ? 20.113 -7.132 -27.869 1.00 64.69 183 LYS A C 1
ATOM 1444 O O . LYS A 1 183 ? 20.381 -7.919 -28.777 1.00 64.69 183 LYS A O 1
ATOM 1449 N N . ARG A 1 184 ? 19.177 -7.404 -26.950 1.00 62.94 184 ARG A N 1
ATOM 1450 C CA . ARG A 1 184 ? 18.331 -8.611 -26.990 1.00 62.94 184 ARG A CA 1
ATOM 1451 C C . ARG A 1 184 ? 17.381 -8.599 -28.191 1.00 62.94 184 ARG A C 1
ATOM 1453 O O . ARG A 1 184 ? 17.202 -9.644 -28.806 1.00 62.94 184 ARG A O 1
ATOM 1460 N N . PHE A 1 185 ? 16.807 -7.444 -28.535 1.00 55.09 185 PHE A N 1
ATOM 1461 C CA . PHE A 1 185 ? 15.995 -7.296 -29.747 1.00 55.09 185 PHE A CA 1
ATOM 1462 C C . PHE A 1 185 ? 16.824 -7.501 -31.005 1.00 55.09 185 PHE A C 1
ATOM 1464 O O . PHE A 1 185 ? 16.431 -8.288 -31.854 1.00 55.09 185 PHE A O 1
ATOM 1471 N N . GLU A 1 186 ? 17.992 -6.870 -31.099 1.00 49.78 186 GLU A N 1
ATOM 1472 C CA . GLU A 1 186 ? 18.879 -6.997 -32.263 1.00 49.78 186 GLU A CA 1
ATOM 1473 C C . GLU A 1 186 ? 19.342 -8.438 -32.500 1.00 49.78 186 GLU A C 1
ATOM 1475 O O . GLU A 1 186 ? 19.456 -8.863 -33.644 1.00 49.78 186 GLU A O 1
ATOM 1480 N N . SER A 1 187 ? 19.520 -9.218 -31.432 1.00 46.09 187 SER A N 1
ATOM 1481 C CA . SER A 1 187 ? 19.880 -10.640 -31.528 1.00 46.09 187 SER A CA 1
ATOM 1482 C C . SER A 1 187 ? 18.718 -11.541 -31.985 1.00 46.09 187 SER A C 1
ATOM 1484 O O . SER A 1 187 ? 18.964 -12.654 -32.438 1.00 46.09 187 SER A O 1
ATOM 1486 N N . ASN A 1 188 ? 17.467 -11.070 -31.884 1.00 41.12 188 ASN A N 1
ATOM 1487 C CA . ASN A 1 188 ? 16.244 -11.836 -32.166 1.00 41.12 188 ASN A CA 1
ATOM 1488 C C . ASN A 1 188 ? 15.400 -11.262 -33.327 1.00 41.12 188 ASN A C 1
ATOM 1490 O O . ASN A 1 188 ? 14.305 -11.763 -33.586 1.00 41.12 188 ASN A O 1
ATOM 1494 N N . CYS A 1 189 ? 15.854 -10.209 -34.017 1.00 32.00 189 CYS A N 1
ATOM 1495 C CA . CYS A 1 189 ? 15.029 -9.497 -34.994 1.00 32.00 189 CYS A CA 1
ATOM 1496 C C . CYS A 1 189 ? 15.131 -10.101 -36.408 1.00 32.00 189 CYS A C 1
ATOM 1498 O O . CYS A 1 189 ? 16.092 -9.853 -37.135 1.00 32.00 189 CYS A O 1
ATOM 1500 N N . VAL A 1 190 ? 14.083 -10.818 -36.829 1.00 34.19 190 VAL A N 1
ATOM 1501 C CA . VAL A 1 190 ? 13.589 -10.776 -38.217 1.00 34.19 190 VAL A CA 1
ATOM 1502 C C . VAL A 1 190 ? 12.605 -9.607 -38.271 1.00 34.19 190 VAL A C 1
ATOM 1504 O O . VAL A 1 190 ? 11.630 -9.577 -37.525 1.00 34.19 190 VAL A O 1
ATOM 1507 N N . VAL A 1 191 ? 12.912 -8.607 -39.095 1.00 27.39 191 VAL A N 1
ATOM 1508 C CA . VAL A 1 191 ? 12.226 -7.309 -39.128 1.00 27.39 191 VAL A CA 1
ATOM 1509 C C . VAL A 1 191 ? 10.759 -7.469 -39.542 1.00 27.39 191 VAL A C 1
ATOM 1511 O O . VAL A 1 191 ? 10.472 -7.835 -40.679 1.00 27.39 191 VAL A O 1
ATOM 1514 N N . ALA A 1 192 ? 9.833 -7.121 -38.648 1.00 23.83 192 ALA A N 1
ATOM 1515 C CA . ALA A 1 192 ? 8.444 -6.826 -38.987 1.00 23.83 192 ALA A CA 1
ATOM 1516 C C . ALA A 1 192 ? 8.072 -5.464 -38.388 1.00 23.83 192 ALA A C 1
ATOM 1518 O O . ALA A 1 192 ? 7.997 -5.292 -37.172 1.00 23.83 192 ALA A O 1
ATOM 1519 N N . THR A 1 193 ? 7.894 -4.475 -39.257 1.00 26.27 193 THR A N 1
ATOM 1520 C CA . THR A 1 193 ? 7.504 -3.111 -38.901 1.00 26.27 193 THR A CA 1
ATOM 1521 C C . THR A 1 193 ? 5.990 -3.047 -38.725 1.00 26.27 193 THR A C 1
ATOM 1523 O O . THR A 1 193 ? 5.254 -3.297 -39.677 1.00 26.27 193 THR A O 1
ATOM 1526 N N . LEU A 1 194 ? 5.516 -2.646 -37.545 1.00 23.62 194 LEU A N 1
ATOM 1527 C CA . LEU A 1 194 ? 4.131 -2.222 -37.337 1.00 23.62 194 LEU A CA 1
ATOM 1528 C C . LEU A 1 194 ? 4.122 -0.873 -36.614 1.00 23.62 194 LEU A C 1
ATOM 1530 O O . LEU A 1 194 ? 4.730 -0.708 -35.558 1.00 23.62 194 LEU A O 1
ATOM 1534 N N . LYS A 1 195 ? 3.446 0.101 -37.228 1.00 35.50 195 LYS A N 1
ATOM 1535 C CA . LYS A 1 195 ? 2.964 1.314 -36.564 1.00 35.50 195 LYS A CA 1
ATOM 1536 C C . LYS A 1 195 ? 1.686 0.942 -35.819 1.00 35.50 195 LYS A C 1
ATOM 1538 O O . LYS A 1 195 ? 0.833 0.325 -36.443 1.00 35.50 195 LYS A O 1
ATOM 1543 N N . ASP A 1 196 ? 1.543 1.359 -34.563 1.00 35.09 196 ASP A N 1
ATOM 1544 C CA . ASP A 1 196 ? 0.326 2.057 -34.135 1.00 35.09 196 ASP A CA 1
ATOM 1545 C C . ASP A 1 196 ? 0.403 2.631 -32.717 1.00 35.09 196 ASP A C 1
ATOM 1547 O O . ASP A 1 196 ? 1.107 2.154 -31.825 1.00 35.09 196 ASP A O 1
ATOM 1551 N N . SER A 1 197 ? -0.335 3.725 -32.564 1.00 48.84 197 SER A N 1
ATOM 1552 C CA . SER A 1 197 ? -0.603 4.480 -31.350 1.00 48.84 197 SER A CA 1
ATOM 1553 C C . SER A 1 197 ? -1.692 3.814 -30.514 1.00 48.84 197 SER A C 1
ATOM 1555 O O . SER A 1 197 ? -2.794 3.618 -31.015 1.00 48.84 197 SER A O 1
ATOM 1557 N N . ASN A 1 198 ? -1.411 3.562 -29.237 1.00 38.16 198 ASN A N 1
ATOM 1558 C CA . ASN A 1 198 ? -2.393 3.537 -28.152 1.00 38.16 198 ASN A CA 1
ATOM 1559 C C . ASN A 1 198 ? -1.653 3.641 -26.810 1.00 38.16 198 ASN A C 1
ATOM 1561 O O . ASN A 1 198 ? -0.639 2.969 -26.609 1.00 38.16 198 ASN A O 1
ATOM 1565 N N . ASN A 1 199 ? -2.152 4.503 -25.919 1.00 40.31 199 ASN A N 1
ATOM 1566 C CA . ASN A 1 199 ? -1.686 4.583 -24.536 1.00 40.31 199 ASN A CA 1
ATOM 1567 C C . ASN A 1 199 ? -2.279 3.410 -23.752 1.00 40.31 199 ASN A C 1
ATOM 1569 O O . ASN A 1 199 ? -3.504 3.274 -23.706 1.00 40.31 199 ASN A O 1
ATOM 1573 N N . SER A 1 200 ? -1.444 2.591 -23.115 1.00 47.31 200 SER A N 1
ATOM 1574 C CA . SER A 1 200 ? -1.900 1.476 -22.282 1.00 47.31 200 SER A CA 1
ATOM 1575 C C . SER A 1 200 ? -1.320 1.576 -20.866 1.00 47.31 200 SER A C 1
ATOM 1577 O O . SER A 1 200 ? -0.127 1.816 -20.668 1.00 47.31 200 SER A O 1
ATOM 1579 N N . ALA A 1 201 ? -2.189 1.435 -19.862 1.00 40.69 201 ALA A N 1
ATOM 1580 C CA . ALA A 1 201 ? -1.824 1.430 -18.448 1.00 40.69 201 ALA A CA 1
ATOM 1581 C C . ALA A 1 201 ? -2.240 0.094 -17.824 1.00 40.69 201 ALA A C 1
ATOM 1583 O O . ALA A 1 201 ? -3.385 -0.332 -17.975 1.00 40.69 201 ALA A O 1
ATOM 1584 N N . VAL A 1 202 ? -1.320 -0.554 -17.107 1.00 54.12 202 VAL A N 1
ATOM 1585 C CA . VAL A 1 202 ? -1.577 -1.807 -16.387 1.00 54.12 202 VAL A CA 1
ATOM 1586 C C . VAL A 1 202 ? -1.639 -1.506 -14.893 1.00 54.12 202 VAL A C 1
ATOM 1588 O O . VAL A 1 202 ? -0.660 -1.061 -14.291 1.00 54.12 202 VAL A O 1
ATOM 1591 N N . ILE A 1 203 ? -2.802 -1.750 -14.285 1.00 50.53 203 ILE A N 1
ATOM 1592 C CA . ILE A 1 203 ? -3.043 -1.534 -12.854 1.00 50.53 203 ILE A CA 1
ATOM 1593 C C . ILE A 1 203 ? -3.238 -2.895 -12.188 1.00 50.53 203 ILE A C 1
ATOM 1595 O O . ILE A 1 203 ? -4.178 -3.617 -12.512 1.00 50.53 203 ILE A O 1
ATOM 1599 N N . ALA A 1 204 ? -2.374 -3.226 -11.230 1.00 48.72 204 ALA A N 1
ATOM 1600 C CA . ALA A 1 204 ? -2.542 -4.376 -10.351 1.00 48.72 204 ALA A CA 1
ATOM 1601 C C . ALA A 1 204 ? -2.822 -3.886 -8.920 1.00 48.72 204 ALA A C 1
ATOM 1603 O O . ALA A 1 204 ? -2.025 -3.160 -8.323 1.00 48.72 204 ALA A O 1
ATOM 1604 N N . SER A 1 205 ? -3.969 -4.279 -8.366 1.00 39.22 205 SER A N 1
ATOM 1605 C CA . SER A 1 205 ? -4.385 -3.993 -6.989 1.00 39.22 205 SER A CA 1
ATOM 1606 C C . SER A 1 205 ? -4.990 -5.256 -6.377 1.00 39.22 205 SER A C 1
ATOM 1608 O O . SER A 1 205 ? -5.690 -5.997 -7.066 1.00 39.22 205 SER A O 1
ATOM 1610 N N . VAL A 1 206 ? -4.722 -5.510 -5.095 1.00 35.16 206 VAL A N 1
ATOM 1611 C CA . VAL A 1 206 ? -5.285 -6.643 -4.347 1.00 35.16 206 VAL A CA 1
ATOM 1612 C C . VAL A 1 206 ? -6.247 -6.087 -3.283 1.00 35.16 206 VAL A C 1
ATOM 1614 O O . VAL A 1 206 ? -5.865 -5.950 -2.130 1.00 35.16 206 VAL A O 1
ATOM 1617 N N . THR A 1 207 ? -7.501 -5.798 -3.693 1.00 31.97 207 THR A N 1
ATOM 1618 C CA . THR A 1 207 ? -8.714 -5.429 -2.887 1.00 31.97 207 THR A CA 1
ATOM 1619 C C . THR A 1 207 ? -8.637 -4.147 -2.016 1.00 31.97 207 THR A C 1
ATOM 1621 O O . THR A 1 207 ? -7.633 -3.912 -1.373 1.00 31.97 207 THR A O 1
ATOM 1624 N N . ALA A 1 208 ? -9.636 -3.254 -1.872 1.00 29.38 208 ALA A N 1
ATOM 1625 C CA . ALA A 1 208 ? -11.060 -3.222 -2.233 1.00 29.38 208 ALA A CA 1
ATOM 1626 C C . ALA A 1 208 ? -11.531 -1.803 -2.680 1.00 29.38 208 ALA A C 1
ATOM 1628 O O . ALA A 1 208 ? -11.084 -0.787 -2.159 1.00 29.38 208 ALA A O 1
ATOM 1629 N N . ALA A 1 209 ? -12.458 -1.780 -3.647 1.00 30.84 209 ALA A N 1
ATOM 1630 C CA . ALA A 1 209 ? -13.466 -0.768 -4.031 1.00 30.84 209 ALA A CA 1
ATOM 1631 C C . ALA A 1 209 ? -13.165 0.752 -4.186 1.00 30.84 209 ALA A C 1
ATOM 1633 O O . ALA A 1 209 ? -13.953 1.403 -4.868 1.00 30.84 209 ALA A O 1
ATOM 1634 N N . ALA A 1 210 ? -12.093 1.358 -3.661 1.00 34.78 210 ALA A N 1
ATOM 1635 C CA . ALA A 1 210 ? -11.985 2.835 -3.616 1.00 34.78 210 ALA A CA 1
ATOM 1636 C C . ALA A 1 210 ? -11.001 3.506 -4.611 1.00 34.78 210 ALA A C 1
ATOM 1638 O O . ALA A 1 210 ? -10.897 4.731 -4.644 1.00 34.78 210 ALA A O 1
ATOM 1639 N N . PHE A 1 211 ? -10.261 2.763 -5.442 1.00 44.31 211 PHE A N 1
ATOM 1640 C CA . PHE A 1 211 ? -8.951 3.257 -5.918 1.00 44.31 211 PHE A CA 1
ATOM 1641 C C . PHE A 1 211 ? -8.833 3.767 -7.363 1.00 44.31 211 PHE A C 1
ATOM 1643 O O . PHE A 1 211 ? -7.725 4.075 -7.806 1.00 44.31 211 PHE A O 1
ATOM 1650 N N . ALA A 1 212 ? -9.942 3.984 -8.077 1.00 38.62 212 ALA A N 1
ATOM 1651 C CA . ALA A 1 212 ? -9.890 4.669 -9.377 1.00 38.62 212 ALA A CA 1
ATOM 1652 C C . ALA A 1 212 ? -9.321 6.104 -9.262 1.00 38.62 212 ALA A C 1
ATOM 1654 O O . ALA A 1 212 ? -8.574 6.553 -10.132 1.00 38.62 212 ALA A O 1
ATOM 1655 N N . GLY A 1 213 ? -9.603 6.803 -8.153 1.00 36.84 213 GLY A N 1
ATOM 1656 C CA . GLY A 1 213 ? -9.143 8.177 -7.921 1.00 36.84 213 GLY A CA 1
ATOM 1657 C C . GLY A 1 213 ? -7.639 8.311 -7.661 1.00 36.84 213 GLY A C 1
ATOM 1658 O O . GLY A 1 213 ? -7.030 9.282 -8.099 1.00 36.84 213 GLY A O 1
ATOM 1659 N N . VAL A 1 214 ? -7.010 7.327 -7.009 1.00 43.72 214 VAL A N 1
ATOM 1660 C CA . VAL A 1 214 ? -5.575 7.394 -6.668 1.00 43.72 214 VAL A CA 1
ATOM 1661 C C . VAL A 1 214 ? -4.706 7.115 -7.890 1.00 43.72 214 VAL A C 1
ATOM 1663 O O . VAL A 1 214 ? -3.746 7.840 -8.128 1.00 43.72 214 VAL A O 1
ATOM 1666 N N . ALA A 1 215 ? -5.080 6.143 -8.728 1.00 41.94 215 ALA A N 1
ATOM 1667 C CA . ALA A 1 215 ? -4.401 5.921 -10.004 1.00 41.94 215 ALA A CA 1
ATOM 1668 C C . ALA A 1 215 ? -4.488 7.165 -10.913 1.00 41.94 215 ALA A C 1
ATOM 1670 O O . ALA A 1 215 ? -3.487 7.562 -11.511 1.00 41.94 215 ALA A O 1
ATOM 1671 N N . ALA A 1 216 ? -5.651 7.831 -10.948 1.00 40.94 216 ALA A N 1
ATOM 1672 C CA . ALA A 1 216 ? -5.835 9.090 -11.668 1.00 40.94 216 ALA A CA 1
ATOM 1673 C C . ALA A 1 216 ? -5.001 10.241 -11.073 1.00 40.94 216 ALA A C 1
ATOM 1675 O O . ALA A 1 216 ? -4.392 11.000 -11.823 1.00 40.94 216 ALA A O 1
ATOM 1676 N N . TYR A 1 217 ? -4.910 10.347 -9.743 1.00 40.91 217 TYR A N 1
ATOM 1677 C CA . TYR A 1 217 ? -4.087 11.355 -9.067 1.00 40.91 217 TYR A CA 1
ATOM 1678 C C . TYR A 1 217 ? -2.584 11.139 -9.291 1.00 40.91 217 TYR A C 1
ATOM 1680 O O . TYR A 1 217 ? -1.858 12.100 -9.547 1.00 40.91 217 TYR A O 1
ATOM 1688 N N . CYS A 1 218 ? -2.112 9.890 -9.256 1.00 40.28 218 CYS A N 1
ATOM 1689 C CA . CYS A 1 218 ? -0.726 9.539 -9.567 1.00 40.28 218 CYS A CA 1
ATOM 1690 C C . CYS A 1 218 ? -0.389 9.859 -11.029 1.00 40.28 218 CYS A C 1
ATOM 1692 O O . CYS A 1 218 ? 0.634 10.490 -11.290 1.00 40.28 218 CYS A O 1
ATOM 1694 N N . ALA A 1 219 ? -1.268 9.505 -11.973 1.00 39.19 219 ALA A N 1
ATOM 1695 C CA . ALA A 1 219 ? -1.098 9.847 -13.385 1.00 39.19 219 ALA A CA 1
ATOM 1696 C C . ALA A 1 219 ? -1.116 11.371 -13.623 1.00 39.19 219 ALA A C 1
ATOM 1698 O O . ALA A 1 219 ? -0.302 11.892 -14.385 1.00 39.19 219 ALA A O 1
ATOM 1699 N N . TYR A 1 220 ? -1.998 12.103 -12.934 1.00 36.25 220 TYR A N 1
ATOM 1700 C CA . TYR A 1 220 ? -2.078 13.565 -12.994 1.00 36.25 220 TYR A CA 1
ATOM 1701 C C . TYR A 1 220 ? -0.829 14.249 -12.413 1.00 36.25 220 TYR A C 1
ATOM 1703 O O . TYR A 1 220 ? -0.267 15.147 -13.040 1.00 36.25 220 TYR A O 1
ATOM 1711 N N . SER A 1 221 ? -0.360 13.802 -11.247 1.00 33.72 221 SER A N 1
ATOM 1712 C CA . SER A 1 221 ? 0.800 14.380 -10.555 1.00 33.72 221 SER A CA 1
ATOM 1713 C C . SER A 1 221 ? 2.115 14.101 -11.284 1.00 33.72 221 SER A C 1
ATOM 1715 O O . SER A 1 221 ? 2.966 14.984 -11.362 1.00 33.72 221 SER A O 1
ATOM 1717 N N . ALA A 1 222 ? 2.271 12.909 -11.873 1.00 38.50 222 ALA A N 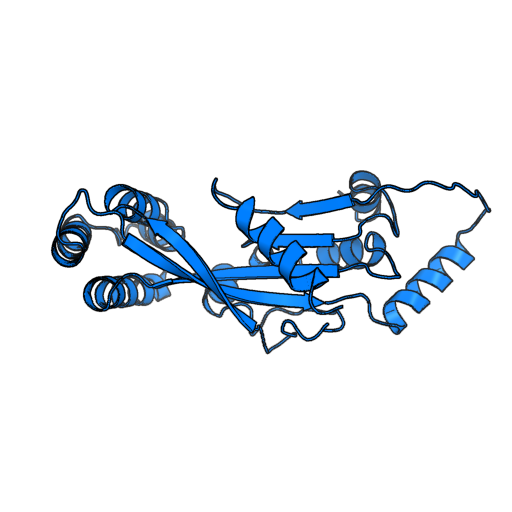1
ATOM 1718 C CA . ALA A 1 222 ? 3.440 12.567 -12.682 1.00 38.50 222 ALA A CA 1
ATOM 1719 C C . ALA A 1 222 ? 3.549 13.447 -13.939 1.00 38.50 222 ALA A C 1
ATOM 1721 O O . ALA A 1 222 ? 4.640 13.893 -14.276 1.00 38.50 222 ALA A O 1
ATOM 1722 N N . ARG A 1 223 ? 2.418 13.774 -14.581 1.00 36.16 223 ARG A N 1
ATOM 1723 C CA . ARG A 1 223 ? 2.375 14.610 -15.794 1.00 36.16 223 ARG A CA 1
ATOM 1724 C C . ARG A 1 223 ? 2.716 16.083 -15.552 1.00 36.16 223 ARG A C 1
ATOM 1726 O O . ARG A 1 223 ? 3.095 16.774 -16.486 1.00 36.16 223 ARG A O 1
ATOM 1733 N N . LYS A 1 224 ? 2.550 16.587 -14.327 1.00 33.50 224 LYS A N 1
ATOM 1734 C CA . LYS A 1 224 ? 2.833 17.994 -13.993 1.00 33.50 224 LYS A CA 1
ATOM 1735 C C . LYS A 1 224 ? 4.325 18.262 -13.734 1.00 33.50 224 LYS A C 1
ATOM 1737 O O . LYS A 1 224 ? 4.736 19.417 -13.761 1.00 33.50 224 LYS A O 1
ATOM 1742 N N . ASN A 1 225 ? 5.109 17.211 -13.485 1.00 32.59 225 ASN A N 1
ATOM 1743 C CA . ASN A 1 225 ? 6.532 17.289 -13.131 1.00 32.59 225 ASN A CA 1
ATOM 1744 C C . ASN A 1 225 ? 7.475 16.777 -14.240 1.00 32.59 225 ASN A C 1
ATOM 1746 O O . ASN A 1 225 ? 8.665 16.595 -13.987 1.00 32.59 225 ASN A O 1
ATOM 1750 N N . THR A 1 226 ? 6.943 16.557 -15.444 1.00 34.75 226 THR A N 1
ATOM 1751 C CA . THR A 1 226 ? 7.674 16.310 -16.700 1.00 34.75 226 THR A CA 1
ATOM 1752 C C . THR A 1 226 ? 7.415 17.457 -17.658 1.00 34.75 226 THR A C 1
ATOM 1754 O O . THR A 1 226 ? 8.380 17.925 -18.292 1.00 34.75 226 THR A O 1
#

Foldseek 3Di:
DALQVVQVVQPHFQAAQEEEEEQHCLVDPNPSVVVSQLGNAHQPNRKYKYKAFADKFFDPQLRVLVVVLVVVLVVQDDPSVVCRNVGNLQPDDPFAFPPCADRNGFDKDWDKDKDALVRVLVCVVVPPSQVSCVVVVHHSSDPVSSVSNPVSVDDRPDITIMITIMTMTMGHHDPVSSVVVVVVCVVVDPDDDDDDDDHHYHYDYDDDDDPPVVVVVVVVVVVVSD

Sequence (226 aa):
MSEDQMVALVGGDNSVDLIVAAQAVHYFDLAPFYNVAKRVLRKEGGLIAVFVYNDIIISPEVDSIMKRLVDSTFPFRTPVMNLAFDGYKTLPFPFESIGMGSEGKPIMLDIPHKLSLKGFIGFLRSWQPAMKAKERGVELVTEDLISKFEEAWGDDDDVKDIFYKAHMIVGKLSASDIERHRKRFESNCVVATLKDSNNSAVIASVTAAAFAGVAAYCAYSARKNT

Radius of gyration: 20.69 Å; chains: 1; bounding box: 46×37×63 Å